Protein AF-A0A9E2EZQ9-F1 (afdb_monomer)

Radius of gyration: 19.73 Å; Cα contacts (8 Å, |Δi|>4): 622; chains: 1; bounding box: 54×41×57 Å

pLDDT: mean 86.85, std 11.31, range [40.81, 98.5]

Solvent-accessible surface area (backbone atoms only — not comparable to full-atom values): 14686 Å² total; per-residue (Å²): 93,92,98,74,44,78,91,80,80,68,54,76,68,51,47,58,49,49,58,58,50,73,74,46,84,79,77,81,75,82,84,78,51,72,73,54,52,60,72,68,64,76,79,92,67,61,86,81,84,39,49,92,45,50,87,72,89,76,63,62,98,44,51,44,80,42,74,40,33,92,79,15,31,34,39,32,28,33,62,87,79,71,38,81,70,47,78,34,81,49,65,59,34,47,28,21,76,93,18,21,42,48,70,38,86,90,54,39,44,28,39,31,33,27,13,34,72,33,30,48,30,40,30,26,16,58,32,31,73,89,31,26,56,28,34,73,32,75,70,47,74,46,72,56,90,46,32,18,18,51,30,27,30,36,31,98,70,45,56,46,46,36,38,29,14,41,66,29,89,48,60,79,53,6,19,16,35,34,35,34,35,54,90,48,53,88,80,42,62,49,79,44,58,56,34,65,73,53,70,61,76,91,72,71,29,21,21,35,46,68,32,48,48,82,83,30,67,35,38,32,34,16,22,26,20,54,81,90,44,74,20,31,36,39,36,30,43,86,95,37,85,75,46,71,49,63,52,98,84,41,59,48,43,53,93,64,78,38,66,63,35,61,78,65,72,59,51

Mean predicted aligned error: 9.1 Å

Sequence (267 aa):
MPNWGSSGELSDSDIDLLERFLQREPPMPPEFGMAEIKKTWEMLFSPEDRPKKQQNDLNLNNVFSVTLRDSGQVALIDSKDRKLAAMVDVEKIPHPGRGANFIHPKYGPVWVTSALGNADIMLIGTDPEKHPKQAWKVVEILRGQCGGSLFVKTHPKSSNPWVDSPLNPEAPISQSVAVFDIDDIDAGHEVLPIAEWADLADGPKRVVHPEYNEAGDKVWFSVWSGKEEESAIVDDKTRKPEKIIKGPKVVTPTGQFNMYNTMNDLY

Foldseek 3Di:
DPPDDPPPDDDPVRVVVVVVVVPDDDDDPDDQDPVNQVVPWDQPDDLVPFDQFQPDDADLVQWAWDDPFQQQWTFTARNVVRDTPDIEHHDHGWAAPRFEWDQAPPQGIWTWTAHQQWQWIFTQRRDRGRRVRRHGYRRGIAGHPIHQWHHWYAFHVDQWIKTFRCGDPDQQRQQWIWIAGSVCNVVHTDIARQQVVLVFDDFSQGWADWDAEPVRQWIKIWRFGAQVGWTWIFIDGPSDTPDIGTDPVSGGDYDDDHPVCVVVVTD

Structure (mmCIF, N/CA/C/O backbone):
data_AF-A0A9E2EZQ9-F1
#
_entry.id   AF-A0A9E2EZQ9-F1
#
loop_
_atom_site.group_PDB
_atom_site.id
_atom_site.type_symbol
_atom_site.label_atom_id
_atom_site.label_alt_id
_atom_site.label_comp_id
_atom_site.label_asym_id
_atom_site.label_entity_id
_atom_site.label_seq_id
_atom_site.pdbx_PDB_ins_code
_atom_site.Cartn_x
_atom_site.Cartn_y
_atom_site.Cartn_z
_atom_site.occupancy
_atom_site.B_iso_or_equiv
_atom_site.auth_seq_id
_atom_site.auth_comp_id
_atom_site.auth_asym_id
_atom_site.auth_atom_id
_atom_site.pdbx_PDB_model_num
ATOM 1 N N . MET A 1 1 ? 14.152 12.887 -4.884 1.00 40.81 1 MET A N 1
ATOM 2 C CA . MET A 1 1 ? 12.885 13.573 -4.542 1.00 40.81 1 MET A CA 1
ATOM 3 C C . MET A 1 1 ? 13.217 14.879 -3.840 1.00 40.81 1 MET A C 1
ATOM 5 O O . MET A 1 1 ? 14.103 14.853 -2.991 1.00 40.81 1 MET A O 1
ATOM 9 N N . PRO A 1 2 ? 12.576 16.005 -4.191 1.00 43.62 2 PRO A N 1
ATOM 10 C CA . PRO A 1 2 ? 12.791 17.259 -3.473 1.00 43.62 2 PRO A CA 1
ATOM 11 C C . PRO A 1 2 ? 12.419 17.097 -1.988 1.00 43.62 2 PRO A C 1
ATOM 13 O O . PRO A 1 2 ? 11.510 16.337 -1.658 1.00 43.62 2 PRO A O 1
ATOM 16 N N . ASN A 1 3 ? 13.148 17.793 -1.112 1.00 45.66 3 ASN A N 1
ATOM 17 C CA . ASN A 1 3 ? 13.050 17.808 0.360 1.00 45.66 3 ASN A CA 1
ATOM 18 C C . ASN A 1 3 ? 13.655 16.626 1.145 1.00 45.66 3 ASN A C 1
ATOM 20 O O . ASN A 1 3 ? 13.897 16.800 2.332 1.00 45.66 3 ASN A O 1
ATOM 24 N N . TRP A 1 4 ? 13.926 15.462 0.542 1.00 56.59 4 TRP A N 1
ATOM 25 C CA . TRP A 1 4 ? 14.461 14.303 1.295 1.00 56.59 4 TRP A CA 1
ATOM 26 C C . TRP A 1 4 ? 15.329 13.325 0.494 1.00 56.59 4 TRP A C 1
ATOM 28 O O . TRP A 1 4 ? 15.972 12.455 1.077 1.00 56.59 4 TRP A O 1
ATOM 38 N N . GLY A 1 5 ? 15.344 13.411 -0.838 1.00 52.38 5 GLY A N 1
ATOM 39 C CA . GLY A 1 5 ? 16.314 12.655 -1.629 1.00 52.38 5 GLY A CA 1
ATOM 40 C C . GLY A 1 5 ? 17.722 13.188 -1.379 1.00 52.38 5 GLY A C 1
ATOM 41 O O . GLY A 1 5 ? 17.881 14.377 -1.104 1.00 52.38 5 GLY A O 1
ATOM 42 N N . SER A 1 6 ? 18.739 12.332 -1.507 1.00 69.38 6 SER A N 1
ATOM 43 C CA . SER A 1 6 ? 20.115 12.831 -1.549 1.00 69.38 6 SER A CA 1
ATOM 44 C C . SER A 1 6 ? 20.268 13.828 -2.705 1.00 69.38 6 SER A C 1
ATOM 46 O O . SER A 1 6 ? 19.529 13.765 -3.695 1.00 69.38 6 SER A O 1
ATOM 48 N N . SER A 1 7 ? 21.231 14.747 -2.593 1.00 74.38 7 SER A N 1
ATOM 49 C CA . SER A 1 7 ? 21.574 15.678 -3.679 1.00 74.38 7 SER A CA 1
ATOM 50 C C . SER A 1 7 ? 22.039 14.954 -4.949 1.00 74.38 7 SER A C 1
ATOM 52 O O . SER A 1 7 ? 22.106 15.565 -6.010 1.00 74.38 7 SER A O 1
ATOM 54 N N . GLY A 1 8 ? 22.348 13.656 -4.848 1.00 73.75 8 GLY A N 1
ATOM 55 C CA . GLY A 1 8 ? 22.992 12.876 -5.900 1.00 73.75 8 GLY A CA 1
ATOM 56 C C . GLY A 1 8 ? 24.484 13.184 -6.035 1.00 73.75 8 GLY A C 1
ATOM 57 O O . GLY A 1 8 ? 25.143 12.588 -6.879 1.00 73.75 8 GLY A O 1
ATOM 58 N N . GLU A 1 9 ? 25.019 14.087 -5.211 1.00 82.56 9 GLU A N 1
ATOM 59 C CA . GLU A 1 9 ? 26.444 14.386 -5.155 1.00 82.56 9 GLU A CA 1
ATOM 60 C C . GLU A 1 9 ? 27.152 13.302 -4.341 1.00 82.56 9 GLU A C 1
ATOM 62 O O . GLU A 1 9 ? 26.750 12.983 -3.221 1.00 82.56 9 GLU A O 1
ATOM 67 N N . LEU A 1 10 ? 28.202 12.732 -4.924 1.00 84.56 10 LEU A N 1
ATOM 68 C CA . LEU A 1 10 ? 29.065 11.740 -4.295 1.00 84.56 10 LEU A CA 1
ATOM 69 C C . LEU A 1 10 ? 30.458 12.348 -4.148 1.00 84.56 10 LEU A C 1
ATOM 71 O O . LEU A 1 10 ? 30.951 12.993 -5.076 1.00 84.56 10 LEU A O 1
ATOM 75 N N . SER A 1 11 ? 31.093 12.151 -2.994 1.00 89.69 11 SER A N 1
ATOM 76 C CA . SER A 1 11 ? 32.516 12.468 -2.842 1.00 89.69 11 SER A CA 1
ATOM 77 C C . SER A 1 11 ? 33.383 11.444 -3.581 1.00 89.69 11 SER A C 1
ATOM 79 O O . SER A 1 11 ? 32.937 10.327 -3.840 1.00 89.69 11 SER A O 1
ATOM 81 N N . ASP A 1 12 ? 34.651 11.770 -3.849 1.00 88.81 12 ASP A N 1
ATOM 82 C CA . ASP A 1 12 ? 35.599 10.820 -4.458 1.00 88.81 12 ASP A CA 1
ATOM 83 C C . ASP A 1 12 ? 35.695 9.503 -3.665 1.00 88.81 12 ASP A C 1
ATOM 85 O O . ASP A 1 12 ? 35.813 8.423 -4.244 1.00 88.81 12 ASP A O 1
ATOM 89 N N . SER A 1 13 ? 35.583 9.568 -2.332 1.00 91.94 13 SER A N 1
ATOM 90 C CA . SER A 1 13 ? 35.548 8.372 -1.485 1.00 91.94 13 SER A CA 1
ATOM 91 C C . SER A 1 13 ? 34.252 7.574 -1.609 1.00 91.94 13 SER A C 1
ATOM 93 O O . SER A 1 13 ? 34.301 6.347 -1.547 1.00 91.94 13 SER A O 1
ATOM 95 N N . ASP A 1 14 ? 33.107 8.236 -1.794 1.00 87.75 14 ASP A N 1
ATOM 96 C CA . ASP A 1 14 ? 31.834 7.541 -2.022 1.00 87.75 14 ASP A CA 1
ATOM 97 C C . ASP A 1 14 ? 31.836 6.846 -3.386 1.00 87.75 14 ASP A C 1
ATOM 99 O O . ASP A 1 14 ? 31.305 5.745 -3.510 1.00 87.75 14 ASP A O 1
ATOM 103 N N . ILE A 1 15 ? 32.477 7.457 -4.390 1.00 86.38 15 ILE A N 1
ATOM 104 C CA . ILE A 1 15 ? 32.660 6.876 -5.724 1.00 86.38 15 ILE A CA 1
ATOM 105 C C . ILE A 1 15 ? 33.536 5.617 -5.643 1.00 86.38 15 ILE A C 1
ATOM 107 O O . ILE A 1 15 ? 33.090 4.559 -6.080 1.00 86.38 15 ILE A O 1
ATOM 111 N N . ASP A 1 16 ? 34.719 5.679 -5.016 1.00 90.69 16 ASP A N 1
ATOM 112 C CA . ASP A 1 16 ? 35.591 4.499 -4.827 1.00 90.69 16 ASP A CA 1
ATOM 113 C C . ASP A 1 16 ? 34.884 3.384 -4.032 1.00 90.69 16 ASP A C 1
ATOM 115 O O . ASP A 1 16 ? 35.005 2.197 -4.350 1.00 90.69 16 ASP A O 1
ATOM 119 N N . LEU A 1 17 ? 34.093 3.743 -3.016 1.00 90.88 17 LEU A N 1
ATOM 120 C CA . LEU A 1 17 ? 33.307 2.777 -2.250 1.00 90.88 17 LEU A CA 1
ATOM 121 C C . LEU A 1 17 ? 32.216 2.123 -3.110 1.00 90.88 17 LEU A C 1
ATOM 123 O O . LEU A 1 17 ? 32.060 0.900 -3.065 1.00 90.88 17 LEU A O 1
ATOM 127 N N . LEU A 1 18 ? 31.475 2.915 -3.889 1.00 87.50 18 LEU A N 1
ATOM 128 C CA . LEU A 1 18 ? 30.409 2.436 -4.766 1.00 87.50 18 LEU A CA 1
ATOM 129 C C . LEU A 1 18 ? 30.970 1.526 -5.863 1.00 87.50 18 LEU A C 1
ATOM 131 O O . LEU A 1 18 ? 30.417 0.454 -6.100 1.00 87.50 18 LEU A O 1
ATOM 135 N N . GLU A 1 19 ? 32.095 1.896 -6.477 1.00 87.88 19 GLU A N 1
ATOM 136 C CA . GLU A 1 19 ? 32.785 1.076 -7.479 1.00 87.88 19 GLU A CA 1
ATOM 137 C C . GLU A 1 19 ? 33.157 -0.301 -6.923 1.00 87.88 19 GLU A C 1
ATOM 139 O O . GLU A 1 19 ? 32.898 -1.324 -7.560 1.00 87.88 19 GLU A O 1
ATOM 144 N N . ARG A 1 20 ? 33.708 -0.354 -5.706 1.00 89.19 20 ARG A N 1
ATOM 145 C CA . ARG A 1 20 ? 34.044 -1.624 -5.042 1.00 89.19 20 ARG A CA 1
ATOM 146 C C . ARG A 1 20 ? 32.813 -2.409 -4.616 1.00 89.19 20 ARG A C 1
ATOM 148 O O . ARG A 1 20 ? 32.861 -3.637 -4.590 1.00 89.19 20 ARG A O 1
ATOM 155 N N . PHE A 1 21 ? 31.744 -1.720 -4.232 1.00 85.19 21 PHE A N 1
ATOM 156 C CA . PHE A 1 21 ? 30.489 -2.343 -3.833 1.00 85.19 21 PHE A CA 1
ATOM 157 C C . PHE A 1 21 ? 29.805 -3.023 -5.024 1.00 85.19 21 PHE A C 1
ATOM 159 O O . PHE A 1 21 ? 29.434 -4.186 -4.911 1.00 85.19 21 PHE A O 1
ATOM 166 N N . LEU A 1 22 ? 29.719 -2.346 -6.174 1.00 86.62 22 LEU A N 1
ATOM 167 C CA . LEU A 1 22 ? 29.096 -2.867 -7.400 1.00 86.62 22 LEU A CA 1
ATOM 168 C C . LEU A 1 22 ? 29.811 -4.097 -7.980 1.00 86.62 22 LEU A C 1
ATOM 170 O O . LEU A 1 22 ? 29.217 -4.851 -8.742 1.00 86.62 22 LEU A O 1
ATOM 174 N N . GLN A 1 23 ? 31.077 -4.310 -7.617 1.00 87.69 23 GLN A N 1
ATOM 175 C CA . GLN A 1 23 ? 31.849 -5.494 -8.006 1.00 87.69 23 GLN A CA 1
ATOM 176 C C . GLN A 1 23 ? 31.584 -6.722 -7.119 1.00 87.69 23 GLN A C 1
ATOM 178 O O . GLN A 1 23 ? 32.147 -7.787 -7.373 1.00 87.69 23 GLN A O 1
ATOM 183 N N . ARG A 1 24 ? 30.775 -6.594 -6.061 1.00 84.81 24 ARG A N 1
ATOM 184 C CA . ARG A 1 24 ? 30.408 -7.704 -5.173 1.00 84.81 24 ARG A CA 1
ATOM 185 C C . ARG A 1 24 ? 29.013 -8.200 -5.514 1.00 84.81 24 ARG A C 1
ATOM 187 O O . ARG A 1 24 ? 28.124 -7.405 -5.800 1.00 84.81 24 ARG A O 1
ATOM 194 N N . GLU A 1 25 ? 28.806 -9.509 -5.410 1.00 80.00 25 GLU A N 1
ATOM 195 C CA . GLU A 1 25 ? 27.447 -10.043 -5.403 1.00 80.00 25 GLU A CA 1
ATOM 196 C C . GLU A 1 25 ? 26.711 -9.515 -4.159 1.00 80.00 25 GLU A C 1
ATOM 198 O O . GLU A 1 25 ? 27.250 -9.607 -3.046 1.00 80.00 25 GLU A O 1
ATOM 203 N N . PRO A 1 26 ? 25.515 -8.921 -4.321 1.00 76.38 26 PRO A N 1
ATOM 204 C CA . PRO A 1 26 ? 24.751 -8.428 -3.189 1.00 76.38 26 PRO A CA 1
ATOM 205 C C . PRO A 1 26 ? 24.351 -9.615 -2.302 1.00 76.38 26 PRO A C 1
ATOM 207 O O . PRO A 1 26 ? 23.902 -10.642 -2.818 1.00 76.38 26 PRO A O 1
ATOM 210 N N . PRO A 1 27 ? 24.508 -9.514 -0.971 1.00 77.81 27 PRO A N 1
ATOM 211 C CA . PRO A 1 27 ? 24.021 -10.555 -0.085 1.00 77.81 27 PRO A CA 1
ATOM 212 C C . PRO A 1 27 ? 22.500 -10.629 -0.199 1.00 77.81 27 PRO A C 1
ATOM 214 O O . PRO A 1 27 ? 21.832 -9.596 -0.216 1.00 77.81 27 PRO A O 1
ATOM 217 N N . MET A 1 28 ? 21.961 -11.846 -0.228 1.00 67.25 28 MET A N 1
ATOM 218 C CA . MET A 1 28 ? 20.521 -12.048 -0.120 1.00 67.25 28 MET A CA 1
ATOM 219 C C . MET A 1 28 ? 20.060 -11.525 1.253 1.00 67.25 28 MET A C 1
ATOM 221 O O . MET A 1 28 ? 20.618 -11.950 2.275 1.00 67.25 28 MET A O 1
ATOM 225 N N . PRO A 1 29 ? 19.102 -10.585 1.315 1.00 69.69 29 PRO A N 1
ATOM 226 C CA . PRO A 1 29 ? 18.510 -10.153 2.564 1.00 69.69 29 PRO A CA 1
ATOM 227 C C . PRO A 1 29 ? 17.907 -11.352 3.296 1.00 69.69 29 PRO A C 1
ATOM 229 O O . PRO A 1 29 ? 17.453 -12.302 2.656 1.00 69.69 29 PRO A O 1
ATOM 232 N N . PRO A 1 30 ? 17.894 -11.335 4.635 1.00 71.12 30 PRO A N 1
ATOM 233 C CA . PRO A 1 30 ? 17.295 -12.417 5.395 1.00 71.12 30 PRO A CA 1
ATOM 234 C C . PRO A 1 30 ? 15.834 -12.621 4.993 1.00 71.12 30 PRO A C 1
ATOM 236 O O . PRO A 1 30 ? 15.049 -11.670 5.009 1.00 71.12 30 PRO A O 1
ATOM 239 N N . GLU A 1 31 ? 15.460 -13.865 4.695 1.00 64.00 31 GLU A N 1
ATOM 240 C CA . GLU A 1 31 ? 14.050 -14.233 4.614 1.00 64.00 31 GLU A CA 1
ATOM 241 C C . GLU A 1 31 ? 13.391 -14.029 5.983 1.00 64.00 31 GLU A C 1
ATOM 243 O O . GLU A 1 31 ? 13.971 -14.336 7.030 1.00 64.00 31 GLU A O 1
ATOM 248 N N . PHE A 1 32 ? 12.165 -13.510 5.982 1.00 59.31 32 PHE A N 1
ATOM 249 C CA . PHE A 1 32 ? 11.416 -13.224 7.201 1.00 59.31 32 PHE A CA 1
ATOM 250 C C . PHE A 1 32 ? 10.119 -14.031 7.213 1.00 59.31 32 PHE A C 1
ATOM 252 O O . PHE A 1 32 ? 9.043 -13.544 6.870 1.00 59.31 32 PHE A O 1
ATOM 259 N N . GLY A 1 33 ? 10.248 -15.312 7.559 1.00 64.19 33 GLY A N 1
ATOM 260 C CA . GLY A 1 33 ? 9.135 -16.255 7.575 1.00 64.19 33 GLY A CA 1
ATOM 261 C C . GLY A 1 33 ? 8.120 -15.976 8.688 1.00 64.19 33 GLY A C 1
ATOM 262 O O . GLY A 1 33 ? 8.299 -15.116 9.552 1.00 64.19 33 GLY A O 1
ATOM 263 N N . MET A 1 34 ? 7.035 -16.758 8.725 1.00 57.75 34 MET A N 1
ATOM 264 C CA . MET A 1 34 ? 5.983 -16.554 9.731 1.00 57.75 34 MET A CA 1
ATOM 265 C C . MET A 1 34 ? 6.460 -16.693 11.182 1.00 57.75 34 MET A C 1
ATOM 267 O O . MET A 1 34 ? 5.878 -16.093 12.088 1.00 57.75 34 MET A O 1
ATOM 271 N N . ALA A 1 35 ? 7.500 -17.486 11.440 1.00 70.19 35 ALA A N 1
ATOM 272 C CA . ALA A 1 35 ? 8.050 -17.597 12.786 1.00 70.19 35 ALA A CA 1
ATOM 273 C C . ALA A 1 35 ? 8.662 -16.263 13.244 1.00 70.19 35 ALA A C 1
ATOM 275 O O . ALA A 1 35 ? 8.498 -15.870 14.398 1.00 70.19 35 ALA A O 1
ATOM 276 N N . GLU A 1 36 ? 9.321 -15.548 12.338 1.00 68.88 36 GLU A N 1
ATOM 277 C CA . GLU A 1 36 ? 9.937 -14.246 12.565 1.00 68.88 36 GLU A CA 1
ATOM 278 C C . GLU A 1 36 ? 8.871 -13.148 12.670 1.00 68.88 36 GLU A C 1
ATOM 280 O O . GLU A 1 36 ? 8.909 -12.354 13.610 1.00 68.88 36 GLU A O 1
ATOM 285 N N . ILE A 1 37 ? 7.851 -13.174 11.805 1.00 59.47 37 ILE A N 1
ATOM 286 C CA . ILE A 1 37 ? 6.704 -12.249 11.863 1.00 59.47 37 ILE A CA 1
ATOM 287 C C . ILE A 1 37 ? 6.008 -12.332 13.226 1.00 59.47 37 ILE A C 1
ATOM 289 O O . ILE A 1 37 ? 5.834 -11.307 13.888 1.00 59.47 37 ILE A O 1
ATOM 293 N N . LYS A 1 38 ? 5.699 -13.545 13.708 1.00 68.19 38 LYS A N 1
ATOM 294 C CA . LYS A 1 38 ? 5.062 -13.744 15.023 1.00 68.19 38 LYS A CA 1
ATOM 295 C C . LYS A 1 38 ? 5.919 -13.254 16.190 1.00 68.19 38 LYS A C 1
ATOM 297 O O . LYS A 1 38 ? 5.360 -12.814 17.188 1.00 68.19 38 LYS A O 1
ATOM 302 N N . LYS A 1 39 ? 7.253 -13.300 16.081 1.00 74.06 39 LYS A N 1
ATOM 303 C CA . LYS A 1 39 ? 8.160 -12.748 17.108 1.00 74.06 39 LYS A CA 1
ATOM 304 C C . LYS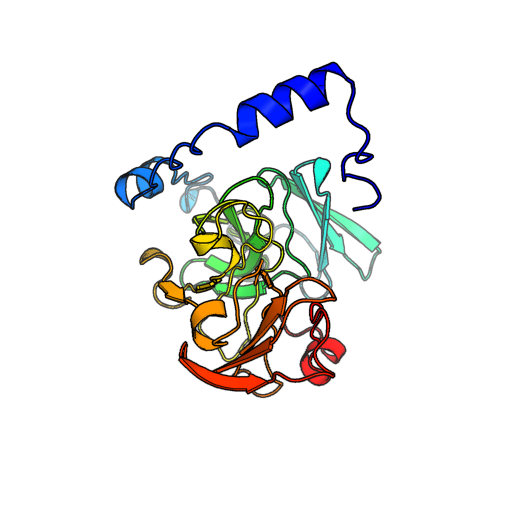 A 1 39 ? 8.116 -11.221 17.170 1.00 74.06 39 LYS A C 1
ATOM 306 O O . LYS A 1 39 ? 8.437 -10.665 18.212 1.00 74.06 39 LYS A O 1
ATOM 311 N N . THR A 1 40 ? 7.743 -10.557 16.076 1.00 66.06 40 THR A N 1
ATOM 312 C CA . THR A 1 40 ? 7.614 -9.090 16.017 1.00 66.06 40 THR A CA 1
ATOM 313 C C . THR A 1 40 ? 6.208 -8.583 16.310 1.00 66.06 40 THR 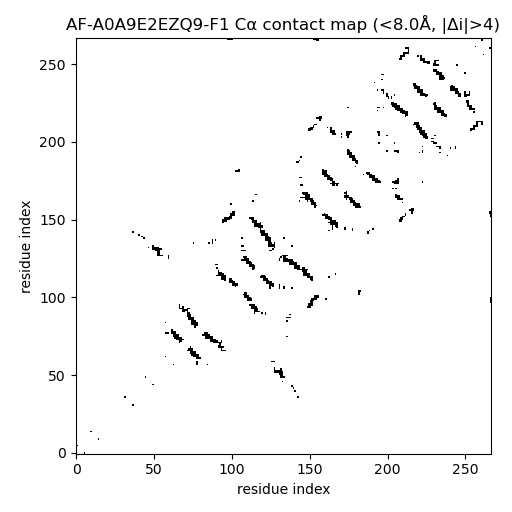A C 1
ATOM 315 O O . THR A 1 40 ? 6.004 -7.374 16.352 1.00 66.06 40 THR A O 1
ATOM 318 N N . TRP A 1 41 ? 5.234 -9.478 16.495 1.00 57.94 41 TRP A N 1
ATOM 319 C CA . TRP A 1 41 ? 3.868 -9.082 16.805 1.00 57.94 41 TRP A CA 1
ATOM 320 C C . TRP A 1 41 ? 3.787 -8.534 18.230 1.00 57.94 41 TRP A C 1
ATOM 322 O O . TRP A 1 41 ? 3.941 -9.272 19.205 1.00 57.94 41 TRP A O 1
ATOM 332 N N . GLU A 1 42 ? 3.529 -7.234 18.344 1.00 65.62 42 GLU A N 1
ATOM 333 C CA . GLU A 1 42 ? 3.381 -6.547 19.621 1.00 65.62 42 GLU A CA 1
ATOM 334 C C . GLU A 1 42 ? 1.940 -6.065 19.812 1.00 65.62 42 GLU A C 1
ATOM 336 O O . GLU A 1 42 ? 1.408 -5.260 19.045 1.00 65.62 42 GLU A O 1
ATOM 341 N N . MET A 1 43 ? 1.292 -6.545 20.874 1.00 59.31 43 MET A N 1
ATOM 342 C CA . MET A 1 43 ? -0.009 -6.037 21.295 1.00 59.31 43 MET A CA 1
ATOM 343 C C . MET A 1 43 ? 0.190 -4.834 22.221 1.00 59.31 43 MET A C 1
ATOM 345 O O . MET A 1 43 ? 0.314 -4.996 23.431 1.00 59.31 43 MET A O 1
ATOM 349 N N . LEU A 1 44 ? 0.170 -3.626 21.654 1.00 62.97 44 LEU A N 1
ATOM 350 C CA . LEU A 1 44 ? 0.443 -2.378 22.386 1.00 62.97 44 LEU A CA 1
ATOM 351 C C . LEU A 1 44 ? -0.544 -2.087 23.535 1.00 62.97 44 LEU A C 1
ATOM 353 O O . LEU A 1 44 ? -0.186 -1.458 24.525 1.00 62.97 44 LEU A O 1
ATOM 357 N N . PHE A 1 45 ? -1.794 -2.547 23.424 1.00 58.22 45 PHE A N 1
ATOM 358 C CA . PHE A 1 45 ? -2.809 -2.410 24.473 1.00 58.22 45 PHE A CA 1
ATOM 359 C C . PHE A 1 45 ? -3.688 -3.652 24.510 1.00 58.22 45 PHE A C 1
ATOM 361 O O . PHE A 1 45 ? -4.224 -4.049 23.471 1.00 58.22 45 PHE A O 1
ATOM 368 N N . SER A 1 46 ? -3.931 -4.229 25.686 1.00 68.38 46 SER A N 1
ATOM 369 C CA . SER A 1 46 ? -4.892 -5.329 25.810 1.00 68.38 46 SER A CA 1
ATOM 370 C C . SER A 1 46 ? -6.307 -4.845 25.441 1.00 68.38 46 SER A C 1
ATOM 372 O O . SER A 1 46 ? -6.606 -3.660 25.593 1.00 68.38 46 SER A O 1
ATOM 374 N N . PRO A 1 47 ? -7.219 -5.698 24.940 1.00 63.03 47 PRO A N 1
ATOM 375 C CA . PRO A 1 47 ? -8.615 -5.312 24.691 1.00 63.03 47 PRO A CA 1
ATOM 376 C C . PRO A 1 47 ? -9.351 -4.743 25.917 1.00 63.03 47 PRO A C 1
ATOM 378 O O . PRO A 1 47 ? -10.341 -4.014 25.765 1.00 63.03 47 PRO A O 1
ATOM 381 N N . GLU A 1 48 ? -8.888 -5.083 27.118 1.00 75.31 48 GLU A N 1
ATOM 382 C CA . GLU A 1 48 ? -9.505 -4.757 28.403 1.00 75.31 48 GLU A CA 1
ATOM 383 C C . GLU A 1 48 ? -9.255 -3.298 28.799 1.00 75.31 48 GLU A C 1
ATOM 385 O O . GLU A 1 48 ? -10.192 -2.610 29.210 1.00 75.31 48 GLU A O 1
ATOM 390 N N . ASP A 1 49 ? -8.043 -2.798 28.539 1.00 73.62 49 ASP A N 1
ATOM 391 C CA . ASP A 1 49 ? -7.567 -1.462 28.935 1.00 73.62 49 ASP A CA 1
ATOM 392 C C . ASP A 1 49 ? -8.106 -0.317 28.058 1.00 73.62 49 ASP A C 1
ATOM 394 O O . ASP A 1 49 ? -7.781 0.857 28.249 1.00 73.62 49 ASP A O 1
ATOM 398 N N . ARG A 1 50 ? -8.924 -0.633 27.050 1.00 64.00 50 ARG A N 1
ATOM 399 C CA . ARG A 1 50 ? -9.313 0.323 26.005 1.00 64.00 50 ARG A CA 1
ATOM 400 C C . ARG A 1 50 ? -10.650 1.043 26.317 1.00 64.00 50 ARG A C 1
ATOM 402 O O . ARG A 1 50 ? -11.574 0.414 26.846 1.00 64.00 50 ARG A O 1
ATOM 409 N N . PRO A 1 51 ? -10.827 2.323 25.918 1.00 64.62 51 PRO A N 1
ATOM 410 C CA . PRO A 1 51 ? -12.050 3.111 26.149 1.00 64.62 51 PRO A CA 1
ATOM 411 C C . PRO A 1 51 ? -13.327 2.537 25.523 1.00 64.62 51 PRO A C 1
ATOM 413 O O . PRO A 1 51 ? -13.351 2.220 24.346 1.00 64.62 51 PRO A O 1
ATOM 416 N N . LYS A 1 52 ? -14.435 2.447 26.268 1.00 60.59 52 LYS A N 1
ATOM 417 C CA . LYS A 1 52 ? -15.663 1.743 25.822 1.00 60.59 52 LYS A CA 1
ATOM 418 C C . LYS A 1 52 ? -16.675 2.580 25.017 1.00 60.59 52 LYS A C 1
ATOM 420 O O . LYS A 1 52 ? -17.678 2.030 24.581 1.00 60.59 52 LYS A O 1
ATOM 425 N N . LYS A 1 53 ? -16.456 3.886 24.856 1.00 67.88 53 LYS A N 1
ATOM 426 C CA . LYS A 1 53 ? -17.287 4.824 24.067 1.00 67.88 53 LYS A CA 1
ATOM 427 C C . LYS A 1 53 ? -16.421 5.982 23.584 1.00 67.88 53 LYS A C 1
ATOM 429 O O . LYS A 1 53 ? -15.376 6.201 24.204 1.00 67.88 53 LYS A O 1
ATOM 434 N N . GLN A 1 54 ? -16.836 6.698 22.534 1.00 66.31 54 GLN A N 1
ATOM 435 C CA . GLN A 1 54 ? -16.121 7.890 22.078 1.00 66.31 54 GLN A CA 1
ATOM 436 C C . GLN A 1 54 ? -15.892 8.805 23.277 1.00 66.31 54 GLN A C 1
ATOM 438 O O . GLN A 1 54 ? -16.834 9.161 23.989 1.00 66.31 54 GLN A O 1
ATOM 443 N N . GLN A 1 55 ? -14.628 9.116 23.550 1.00 71.62 55 GLN A N 1
ATOM 444 C CA . GLN A 1 55 ? -14.261 9.993 24.663 1.00 71.62 55 GLN A CA 1
ATOM 445 C C . GLN A 1 55 ? -13.983 11.430 24.207 1.00 71.62 55 GLN A C 1
ATOM 447 O O . GLN A 1 55 ? -13.715 12.278 25.051 1.00 71.62 55 GLN A O 1
ATOM 452 N N . ASN A 1 56 ? -14.047 11.695 22.898 1.00 71.88 56 ASN A N 1
ATOM 453 C CA . ASN A 1 56 ? -13.856 13.012 22.288 1.00 71.88 56 ASN A CA 1
ATOM 454 C C . ASN A 1 56 ? -15.142 13.489 21.582 1.00 71.88 56 ASN A C 1
ATOM 456 O O . ASN A 1 56 ? -16.150 12.797 21.568 1.00 71.88 56 ASN A O 1
ATOM 460 N N . ASP A 1 57 ? -15.134 14.689 21.031 1.00 75.50 57 ASP A N 1
ATOM 461 C CA . ASP A 1 57 ? -16.275 15.355 20.393 1.00 75.50 57 ASP A CA 1
ATOM 462 C C . ASP A 1 57 ? -16.078 15.555 18.878 1.00 75.50 57 ASP A C 1
ATOM 464 O O . ASP A 1 57 ? -16.800 16.317 18.238 1.00 75.50 57 ASP A O 1
ATOM 468 N N . LEU A 1 58 ? -15.099 14.854 18.297 1.00 75.88 58 LEU A N 1
ATOM 469 C CA . LEU A 1 58 ? -14.686 15.006 16.904 1.00 75.88 58 LEU A CA 1
ATOM 470 C C . LEU A 1 58 ? -15.713 14.435 15.920 1.00 75.88 58 LEU A C 1
ATOM 472 O O . LEU A 1 58 ? -16.228 13.331 16.116 1.00 75.88 58 LEU A O 1
ATOM 476 N N . ASN A 1 59 ? -15.925 15.144 14.806 1.00 77.81 59 ASN A N 1
ATOM 477 C CA . ASN A 1 59 ? -16.685 14.634 13.664 1.00 77.81 59 ASN A CA 1
ATOM 478 C C . ASN A 1 59 ? -15.787 13.805 12.736 1.00 77.81 59 ASN A C 1
ATOM 480 O O . ASN A 1 59 ? -15.036 14.335 11.919 1.00 77.81 59 ASN A O 1
ATOM 484 N N . LEU A 1 60 ? -15.923 12.491 12.833 1.00 72.44 60 LEU A N 1
ATOM 485 C CA . LEU A 1 60 ? -15.024 11.496 12.239 1.00 72.44 60 LEU A CA 1
ATOM 486 C C . LEU A 1 60 ? -15.053 11.472 10.722 1.00 72.44 60 LEU A C 1
ATOM 488 O O . LEU A 1 60 ? -14.016 11.299 10.092 1.00 72.44 60 LEU A O 1
ATOM 492 N N . ASN A 1 61 ? -16.222 11.744 10.144 1.00 75.81 61 ASN A N 1
ATOM 493 C CA . ASN A 1 61 ? -16.403 11.826 8.697 1.00 75.81 61 ASN A CA 1
ATOM 494 C C . ASN A 1 61 ? -15.650 13.010 8.073 1.00 75.81 61 ASN A C 1
ATOM 496 O O . ASN A 1 61 ? -15.653 13.160 6.857 1.00 75.81 61 ASN A O 1
ATOM 500 N N . ASN A 1 62 ? -15.064 13.882 8.896 1.00 82.38 62 ASN A N 1
ATOM 501 C CA . ASN A 1 62 ? -14.417 15.109 8.462 1.00 82.38 62 ASN A CA 1
ATOM 502 C C . ASN A 1 62 ? -12.992 15.260 9.024 1.00 82.38 62 ASN A C 1
ATOM 504 O O . ASN A 1 62 ? -12.452 16.371 9.061 1.00 82.38 62 ASN A O 1
ATOM 508 N N . VAL A 1 63 ? -12.388 14.157 9.477 1.00 83.31 63 VAL A N 1
ATOM 509 C CA . VAL A 1 63 ? -10.995 14.121 9.931 1.00 83.31 63 VAL A CA 1
ATOM 510 C C . VAL A 1 63 ? -10.073 13.800 8.757 1.00 83.31 63 VAL A C 1
ATOM 512 O O . VAL A 1 63 ? -10.281 12.831 8.036 1.00 83.31 63 VAL A O 1
ATOM 515 N N . PHE A 1 64 ? -9.022 14.599 8.592 1.00 86.06 64 PHE A N 1
ATOM 516 C CA . PHE A 1 64 ? -7.945 14.359 7.636 1.00 86.06 64 PHE A CA 1
ATOM 517 C C . PHE A 1 64 ? -6.762 13.707 8.344 1.00 86.06 64 PHE A C 1
ATOM 519 O O . PHE A 1 64 ? -6.280 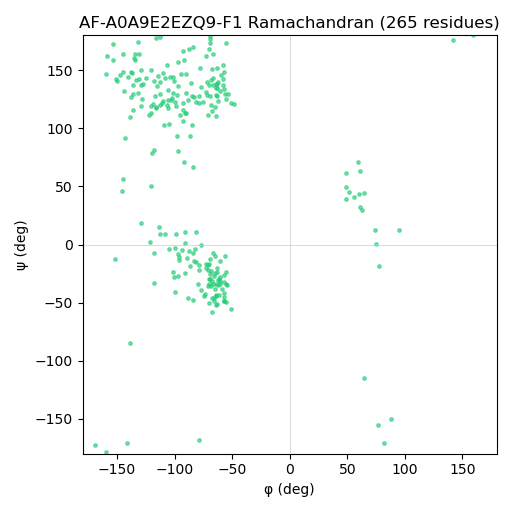14.225 9.351 1.00 86.06 64 PHE A O 1
ATOM 526 N N . SER A 1 65 ? -6.279 12.600 7.788 1.00 84.75 65 SER A N 1
ATOM 527 C CA . SER A 1 65 ? -5.035 11.950 8.198 1.00 84.75 65 SER A CA 1
ATOM 528 C C . SER A 1 65 ? -3.879 12.516 7.376 1.00 84.75 65 SER A C 1
ATOM 530 O O . SER A 1 65 ? -3.837 12.346 6.158 1.00 84.75 65 SER A O 1
ATOM 532 N N . VAL A 1 66 ? -2.963 13.236 8.023 1.00 85.00 66 VAL A N 1
ATOM 533 C CA . VAL A 1 66 ? -1.817 13.883 7.374 1.00 85.00 66 VAL A CA 1
ATOM 534 C C . VAL A 1 66 ? -0.525 13.278 7.894 1.00 85.00 66 VAL A C 1
ATOM 536 O O . VAL A 1 66 ? -0.195 13.377 9.074 1.00 85.00 66 VAL A O 1
ATOM 539 N N . THR A 1 67 ? 0.240 12.676 6.995 1.00 85.00 67 THR A N 1
ATOM 540 C CA . THR A 1 67 ? 1.522 12.068 7.330 1.00 85.00 67 THR A CA 1
ATOM 541 C C . THR A 1 67 ? 2.612 13.117 7.555 1.00 85.00 67 THR A C 1
ATOM 543 O O . THR A 1 67 ? 2.957 13.884 6.657 1.00 85.00 67 THR A O 1
ATOM 546 N N . LEU A 1 68 ? 3.218 13.092 8.739 1.00 82.75 68 LEU A N 1
ATOM 547 C CA . LEU A 1 68 ? 4.453 13.794 9.077 1.00 82.75 68 LEU A CA 1
ATOM 548 C C . LEU A 1 68 ? 5.614 12.805 8.935 1.00 82.75 68 LEU A C 1
ATOM 550 O O . LEU A 1 68 ? 6.065 12.171 9.888 1.00 82.75 68 LEU A O 1
ATOM 554 N N . ARG A 1 69 ? 6.037 12.623 7.683 1.00 78.81 69 ARG A N 1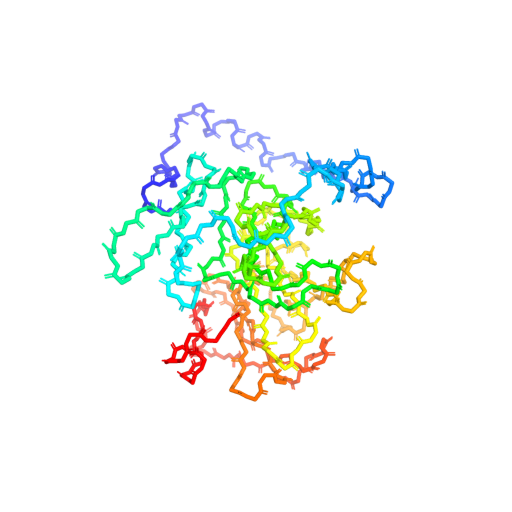
ATOM 555 C CA . ARG A 1 69 ? 6.898 11.520 7.236 1.00 78.81 69 ARG A CA 1
ATOM 556 C C . ARG A 1 69 ? 8.166 11.346 8.076 1.00 78.81 69 ARG A C 1
ATOM 558 O O . ARG A 1 69 ? 8.418 10.258 8.581 1.00 78.81 69 ARG A O 1
ATOM 565 N N . ASP A 1 70 ? 8.958 12.405 8.210 1.00 78.44 70 ASP A N 1
ATOM 566 C CA . ASP A 1 70 ? 10.298 12.310 8.801 1.00 78.44 70 ASP A CA 1
ATOM 567 C C . ASP A 1 70 ? 10.262 12.235 10.332 1.00 78.44 70 ASP A C 1
ATOM 569 O O . ASP A 1 70 ? 11.194 11.712 10.938 1.00 78.44 70 ASP A O 1
ATOM 573 N N . SER A 1 71 ? 9.175 12.702 10.957 1.00 77.81 71 SER A N 1
ATOM 574 C CA . SER A 1 71 ? 8.953 12.514 12.392 1.00 77.81 71 SER A CA 1
ATOM 575 C C . SER A 1 71 ? 8.324 11.160 12.726 1.00 77.81 71 SER A C 1
ATOM 577 O O . SER A 1 71 ? 8.246 10.830 13.904 1.00 77.81 71 SER A O 1
ATOM 579 N N . GLY A 1 72 ? 7.904 10.372 11.725 1.00 81.19 72 GLY A N 1
ATOM 580 C CA . GLY A 1 72 ? 7.226 9.095 11.951 1.00 81.19 72 GLY A CA 1
ATOM 581 C C . GLY A 1 72 ? 5.876 9.289 12.634 1.00 81.19 72 GLY A C 1
ATOM 582 O O . GLY A 1 72 ? 5.570 8.612 13.606 1.00 81.19 72 GLY A O 1
ATOM 583 N N . GLN A 1 73 ? 5.081 10.262 12.184 1.00 85.69 73 GLN A N 1
ATOM 584 C CA . GLN A 1 73 ? 3.792 10.559 12.810 1.00 85.69 73 GLN A CA 1
ATOM 585 C C . GLN A 1 73 ? 2.680 10.742 11.781 1.00 85.69 73 GLN A C 1
ATOM 587 O O . GLN A 1 73 ? 2.909 11.065 10.615 1.00 85.69 73 GLN A O 1
ATOM 592 N N . VAL A 1 74 ? 1.448 10.583 12.244 1.00 86.81 74 VAL A N 1
ATOM 593 C CA . VAL A 1 74 ? 0.222 10.928 11.534 1.00 86.81 74 VAL A CA 1
ATOM 594 C C . VAL A 1 74 ? -0.541 11.945 12.376 1.00 86.81 74 VAL A C 1
ATOM 596 O O . VAL A 1 74 ? -0.919 11.678 13.516 1.00 86.81 74 VAL A O 1
ATOM 599 N N . ALA A 1 75 ? -0.764 13.127 11.812 1.00 89.06 75 ALA A N 1
ATOM 600 C CA . ALA A 1 75 ? -1.609 14.154 12.392 1.00 89.06 75 ALA A CA 1
ATOM 601 C C . ALA A 1 75 ? -3.051 13.943 11.930 1.00 89.06 75 ALA A C 1
ATOM 603 O O . ALA A 1 75 ? -3.335 13.930 10.734 1.00 89.06 75 ALA A O 1
ATOM 604 N N . LEU A 1 76 ? -3.969 13.817 12.879 1.00 86.44 76 LEU A N 1
ATOM 605 C CA . LEU A 1 76 ? -5.400 13.817 12.613 1.00 86.44 76 LEU A CA 1
ATOM 606 C C . LEU A 1 76 ? -5.913 15.244 12.761 1.00 86.44 76 LEU A C 1
ATOM 608 O O . LEU A 1 76 ? -5.746 15.849 13.819 1.00 86.44 76 LEU A O 1
ATOM 612 N N . ILE A 1 77 ? -6.514 15.798 11.713 1.00 86.62 77 ILE A N 1
ATOM 613 C CA . ILE A 1 77 ? -6.974 17.190 11.667 1.00 86.62 77 ILE A CA 1
ATOM 614 C C . ILE A 1 77 ? -8.485 17.204 11.455 1.00 86.62 77 ILE A C 1
ATOM 616 O O . ILE A 1 77 ? -8.965 16.717 10.435 1.00 86.62 77 ILE A O 1
ATOM 620 N N . ASP A 1 78 ? -9.241 17.802 12.375 1.00 84.88 78 ASP A N 1
ATOM 621 C CA . ASP A 1 78 ? -10.646 18.128 12.121 1.00 84.88 78 ASP A CA 1
ATOM 622 C C . ASP A 1 78 ? -10.690 19.223 11.052 1.00 84.88 78 ASP A C 1
ATOM 624 O O . ASP A 1 78 ? -10.219 20.339 11.282 1.00 84.88 78 ASP A O 1
ATOM 628 N N . SER A 1 79 ? -11.230 18.926 9.873 1.00 84.44 79 SER A N 1
ATOM 629 C CA . SER A 1 79 ? -11.250 19.890 8.768 1.00 84.44 79 SER A CA 1
ATOM 630 C C . SER A 1 79 ? -12.374 20.919 8.842 1.00 84.44 79 SER A C 1
ATOM 632 O O . SER A 1 79 ? -12.290 21.944 8.159 1.00 84.44 79 SER A O 1
ATOM 634 N N . LYS A 1 80 ? -13.396 20.702 9.681 1.00 81.50 80 LYS A N 1
ATOM 635 C CA . LYS A 1 80 ? -14.456 21.692 9.912 1.00 81.50 80 LYS A CA 1
ATOM 636 C C . LYS A 1 80 ? -13.876 22.867 10.684 1.00 81.50 80 LYS A C 1
ATOM 638 O O . LYS A 1 80 ? -13.998 24.012 10.253 1.00 81.50 80 LYS A O 1
ATOM 643 N N . ASP A 1 81 ? -13.191 22.552 11.777 1.00 80.69 81 ASP A N 1
ATOM 644 C CA . ASP A 1 81 ? -12.637 23.551 12.690 1.00 80.69 81 ASP A CA 1
ATOM 645 C C . ASP A 1 81 ? -11.157 23.855 12.415 1.00 80.69 81 ASP A C 1
ATOM 647 O O . ASP A 1 81 ? -10.606 24.803 12.977 1.00 80.69 81 ASP A O 1
ATOM 651 N N . ARG A 1 82 ? -10.519 23.080 11.525 1.00 86.38 82 ARG A N 1
ATOM 652 C CA . ARG A 1 82 ? -9.095 23.154 11.144 1.00 86.38 82 ARG A CA 1
ATOM 653 C C . ARG A 1 82 ? -8.160 23.034 12.345 1.00 86.38 82 ARG A C 1
ATOM 655 O O . ARG A 1 82 ? -7.169 23.758 12.450 1.00 86.38 82 ARG A O 1
ATOM 662 N N . LYS A 1 83 ? -8.492 22.131 13.268 1.00 83.06 83 LYS A N 1
ATOM 663 C CA . LYS A 1 83 ? -7.747 21.906 14.512 1.00 83.06 83 LYS A CA 1
ATOM 664 C C . LYS A 1 83 ? -7.114 20.526 14.528 1.00 83.06 83 LYS A C 1
ATOM 666 O O . LYS A 1 83 ? -7.696 19.560 14.043 1.00 83.06 83 LYS A O 1
ATOM 671 N N . LEU A 1 84 ? -5.931 20.445 15.131 1.00 84.56 84 LEU A N 1
ATOM 672 C CA . LEU A 1 84 ? -5.283 19.175 15.424 1.00 84.56 84 LEU A CA 1
ATOM 673 C C . LEU A 1 84 ? -6.129 18.405 16.443 1.00 84.56 84 LEU A C 1
ATOM 675 O O . LEU A 1 84 ? -6.344 18.875 17.559 1.00 84.56 84 LEU A O 1
ATOM 679 N N . ALA A 1 85 ? -6.608 17.239 16.033 1.00 82.19 85 ALA A N 1
ATOM 680 C CA . ALA A 1 85 ? -7.416 16.334 16.829 1.00 82.19 85 ALA A CA 1
ATOM 681 C C . ALA A 1 85 ? -6.545 15.366 17.639 1.00 82.19 85 ALA A C 1
ATOM 683 O O . ALA A 1 85 ? -6.772 15.170 18.831 1.00 82.19 85 ALA A O 1
ATOM 684 N N . ALA A 1 86 ? -5.541 14.772 16.994 1.00 81.69 86 ALA A N 1
ATOM 685 C CA . ALA A 1 86 ? -4.574 13.902 17.647 1.00 81.69 86 ALA A CA 1
ATOM 686 C C . ALA A 1 86 ? -3.288 13.793 16.824 1.00 81.69 86 ALA A C 1
ATOM 688 O O . ALA A 1 86 ? -3.267 14.077 15.627 1.00 81.69 86 ALA A O 1
ATOM 689 N N . MET A 1 87 ? -2.234 13.338 17.490 1.00 85.31 87 MET A N 1
ATOM 690 C CA . MET A 1 87 ? -0.981 12.916 16.878 1.00 85.31 87 MET A CA 1
ATOM 691 C C . MET A 1 87 ? -0.808 11.435 17.174 1.00 85.31 87 MET A C 1
ATOM 693 O O . MET A 1 87 ? -0.924 11.028 18.330 1.00 85.31 87 MET A O 1
ATOM 697 N N . VAL A 1 88 ? -0.568 10.645 16.136 1.00 83.38 88 VAL A N 1
ATOM 698 C CA . VAL A 1 88 ? -0.366 9.201 16.239 1.00 83.38 88 VAL A CA 1
ATOM 699 C C . VAL A 1 88 ? 1.054 8.904 15.794 1.00 83.38 88 VAL A C 1
ATOM 701 O O . VAL A 1 88 ? 1.404 9.180 14.648 1.00 83.38 88 VAL A O 1
ATOM 704 N N . ASP A 1 89 ? 1.870 8.364 16.692 1.00 83.31 89 ASP A N 1
ATOM 705 C CA . ASP A 1 89 ? 3.198 7.877 16.330 1.00 83.31 89 ASP A CA 1
ATOM 706 C C . ASP A 1 89 ? 3.059 6.606 15.481 1.00 83.31 89 ASP A C 1
ATOM 708 O O . ASP A 1 89 ? 2.220 5.740 15.750 1.00 83.31 89 ASP A O 1
ATOM 712 N N . VAL A 1 90 ? 3.861 6.524 14.426 1.00 80.94 90 VAL A N 1
ATOM 713 C CA . VAL A 1 90 ? 3.904 5.419 13.470 1.00 80.94 90 VAL A CA 1
ATOM 714 C C . VAL A 1 90 ? 5.357 5.046 13.180 1.00 80.94 90 VAL A C 1
ATOM 716 O O . VAL A 1 90 ? 6.285 5.819 13.417 1.00 80.94 90 VAL A O 1
ATOM 719 N N . GLU A 1 91 ? 5.569 3.840 12.667 1.00 70.44 91 GLU A N 1
ATOM 720 C CA . GLU A 1 91 ? 6.908 3.346 12.356 1.00 70.44 91 GLU A CA 1
ATOM 721 C C . GLU A 1 91 ? 7.578 4.122 11.212 1.00 70.44 91 GLU A C 1
ATOM 723 O O . GLU A 1 91 ? 6.948 4.875 10.465 1.00 70.44 91 GLU A O 1
ATOM 728 N N . LYS A 1 92 ? 8.901 3.961 11.101 1.00 70.31 92 LYS A N 1
ATOM 729 C CA . LYS A 1 92 ? 9.789 4.814 10.296 1.00 70.31 92 LYS A CA 1
ATOM 730 C C . LYS A 1 92 ? 9.297 5.069 8.864 1.00 70.31 92 LYS A C 1
ATOM 732 O O . LYS A 1 92 ? 9.280 4.176 8.019 1.00 70.31 92 LYS A O 1
ATOM 737 N N . ILE A 1 93 ? 9.105 6.355 8.558 1.00 80.38 93 ILE A N 1
ATOM 738 C CA . ILE A 1 93 ? 8.860 6.891 7.212 1.00 80.38 93 ILE A CA 1
ATOM 739 C C . ILE A 1 93 ? 7.566 6.326 6.588 1.00 80.38 93 ILE A C 1
ATOM 741 O O . ILE A 1 93 ? 7.617 5.656 5.551 1.00 80.38 93 ILE A O 1
ATOM 745 N N . PRO A 1 94 ? 6.393 6.595 7.187 1.00 85.88 94 PRO A N 1
ATOM 746 C CA . PRO A 1 94 ? 5.106 6.264 6.578 1.00 85.88 94 PRO A CA 1
ATOM 747 C C . PRO A 1 94 ? 4.957 6.934 5.202 1.00 85.88 94 PRO A C 1
ATOM 749 O O . PRO A 1 94 ? 5.295 8.108 5.020 1.00 85.88 94 PRO A O 1
ATOM 752 N N . HIS A 1 95 ? 4.435 6.192 4.229 1.00 90.44 95 HIS A N 1
ATOM 753 C CA . HIS A 1 95 ? 4.096 6.708 2.905 1.00 90.44 95 HIS A CA 1
ATOM 754 C C . HIS A 1 95 ? 2.804 6.039 2.398 1.00 90.44 95 HIS A C 1
ATOM 756 O O . HIS A 1 95 ? 2.867 4.968 1.797 1.00 90.44 95 HIS A O 1
ATOM 762 N N . PRO A 1 96 ? 1.626 6.636 2.656 1.00 87.75 96 PRO A N 1
ATOM 763 C CA . PRO A 1 96 ? 0.334 6.016 2.340 1.00 87.75 96 PRO A CA 1
ATOM 764 C C . PRO A 1 96 ? -0.173 6.280 0.915 1.00 87.75 96 PRO A C 1
ATOM 766 O O . PRO A 1 96 ? -1.126 5.640 0.470 1.00 87.75 96 PRO A O 1
ATOM 769 N N . GLY A 1 97 ? 0.350 7.299 0.226 1.00 91.44 97 GLY A N 1
ATOM 770 C CA . GLY A 1 97 ? -0.432 7.980 -0.808 1.00 91.44 97 GLY A CA 1
ATOM 771 C C . GLY A 1 97 ? -1.644 8.669 -0.168 1.00 91.44 97 GLY A C 1
ATOM 772 O O . GLY A 1 97 ? -1.467 9.568 0.649 1.00 91.44 97 GLY A O 1
ATOM 773 N N . ARG A 1 98 ? -2.867 8.231 -0.498 1.00 91.62 98 ARG A N 1
ATOM 774 C CA . ARG A 1 98 ? -4.095 8.594 0.251 1.00 91.62 98 ARG A CA 1
ATOM 775 C C . ARG A 1 98 ? -4.405 7.621 1.402 1.00 91.62 98 ARG A C 1
ATOM 777 O O . ARG A 1 98 ? -5.227 7.921 2.264 1.00 91.62 98 ARG A O 1
ATOM 784 N N . GLY A 1 99 ? -3.716 6.483 1.435 1.00 95.19 99 GLY A N 1
ATOM 785 C CA . GLY A 1 99 ? -4.001 5.353 2.308 1.00 95.19 99 GLY A CA 1
ATOM 786 C C . GLY A 1 99 ? -5.117 4.473 1.755 1.00 95.19 99 GLY A C 1
ATOM 787 O O . GLY A 1 99 ? -5.554 4.647 0.617 1.00 95.19 99 GLY A O 1
ATOM 788 N N . ALA A 1 100 ? -5.565 3.531 2.578 1.00 96.50 100 ALA A N 1
ATOM 789 C CA . ALA A 1 100 ? -6.643 2.605 2.246 1.00 96.50 100 ALA A CA 1
ATOM 790 C C . ALA A 1 100 ? -7.596 2.464 3.435 1.00 96.50 100 ALA A C 1
ATOM 792 O O . ALA A 1 100 ? -7.130 2.217 4.550 1.00 96.50 100 ALA A O 1
ATOM 793 N N . ASN A 1 101 ? -8.906 2.608 3.216 1.00 95.94 101 ASN A N 1
ATOM 794 C CA . ASN A 1 101 ? -9.908 2.415 4.266 1.00 95.94 101 ASN A CA 1
ATOM 795 C C . ASN A 1 101 ? -10.667 1.104 4.080 1.00 95.94 101 ASN A C 1
ATOM 797 O O . ASN A 1 101 ? -11.192 0.826 3.003 1.00 95.94 101 ASN A O 1
ATOM 801 N N . PHE A 1 102 ? -10.820 0.331 5.151 1.00 95.94 102 PHE A N 1
ATOM 802 C CA . PHE A 1 102 ? -11.708 -0.831 5.149 1.00 95.94 102 PHE A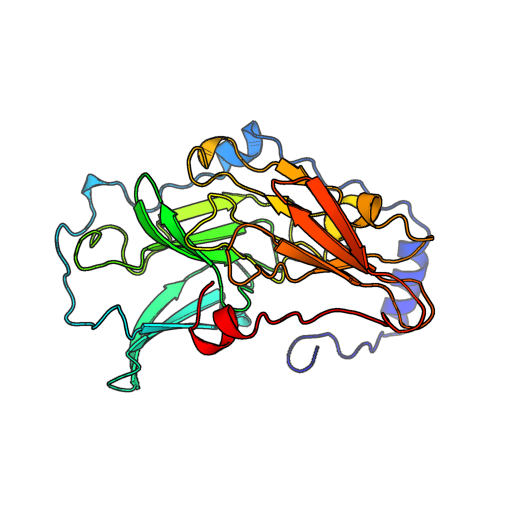 CA 1
ATOM 803 C C . PHE A 1 102 ? -12.232 -1.161 6.547 1.00 95.94 102 PHE A C 1
ATOM 805 O O . PHE A 1 102 ? -11.827 -0.572 7.549 1.00 95.94 102 PHE A O 1
ATOM 812 N N . ILE A 1 103 ? -13.171 -2.105 6.608 1.00 95.50 103 ILE A N 1
ATOM 813 C CA . ILE A 1 103 ? -13.715 -2.625 7.862 1.00 95.50 103 ILE A CA 1
ATOM 814 C C . ILE A 1 103 ? -12.917 -3.863 8.256 1.00 95.50 103 ILE A C 1
ATOM 816 O O . ILE A 1 103 ? -13.068 -4.922 7.657 1.00 95.50 103 ILE A O 1
ATOM 820 N N . HIS A 1 104 ? -12.069 -3.732 9.268 1.00 94.62 104 HIS A N 1
ATOM 821 C CA . HIS A 1 104 ? -11.317 -4.844 9.824 1.00 94.62 104 HIS A CA 1
ATOM 822 C C . HIS A 1 104 ? -12.239 -5.778 10.633 1.00 94.62 104 HIS A C 1
ATOM 824 O O . HIS A 1 104 ? -12.926 -5.278 11.536 1.00 94.62 104 HIS A O 1
ATOM 830 N N . PRO A 1 105 ? -12.210 -7.116 10.438 1.00 91.25 105 PRO A N 1
ATOM 831 C CA . PRO A 1 105 ? -13.128 -8.046 11.114 1.00 91.25 105 PRO A CA 1
ATOM 832 C C . PRO A 1 105 ? -13.109 -7.945 12.645 1.00 91.25 105 PRO A C 1
ATOM 834 O O . PRO A 1 105 ? -14.131 -8.096 13.312 1.00 91.25 105 PRO A O 1
ATOM 837 N N . LYS A 1 106 ? -11.933 -7.654 13.213 1.00 91.06 106 LYS A N 1
ATOM 838 C CA . LYS A 1 106 ? -11.716 -7.548 14.666 1.00 91.06 106 LYS A CA 1
ATOM 839 C C . LYS A 1 106 ? -11.768 -6.119 15.216 1.00 91.06 106 LYS A C 1
ATOM 841 O O . LYS A 1 106 ? -12.032 -5.931 16.404 1.00 91.06 106 LYS A O 1
ATOM 846 N N . TYR A 1 107 ? -11.452 -5.116 14.396 1.00 91.44 107 TYR A N 1
ATOM 847 C CA . TYR A 1 107 ? -11.165 -3.754 14.875 1.00 91.44 107 TYR A CA 1
ATOM 848 C C . TYR A 1 107 ? -12.135 -2.695 14.343 1.00 91.44 107 TYR A C 1
ATOM 850 O O . TYR A 1 107 ? -12.111 -1.574 14.847 1.00 91.44 107 TYR A O 1
ATOM 858 N N . GLY A 1 108 ? -13.022 -3.052 13.411 1.00 93.50 108 GLY A N 1
ATOM 859 C CA . GLY A 1 108 ? -13.937 -2.107 12.780 1.00 93.50 108 GLY A CA 1
ATOM 860 C C . GLY A 1 108 ? -13.238 -1.248 11.722 1.00 93.50 108 GLY A C 1
ATOM 861 O O . GLY A 1 108 ? -12.243 -1.690 11.149 1.00 93.50 108 GLY A O 1
ATOM 862 N N . PRO A 1 109 ? -13.750 -0.042 11.424 1.00 95.50 109 PRO A N 1
ATOM 863 C CA . PRO A 1 109 ? -13.142 0.865 10.455 1.00 95.50 109 PRO A CA 1
ATOM 864 C C . PRO A 1 109 ? -11.679 1.184 10.782 1.00 95.50 109 PRO A C 1
ATOM 866 O O . PRO A 1 109 ? -11.360 1.651 11.882 1.00 95.50 109 PRO A O 1
ATOM 869 N N . VAL A 1 110 ? -10.802 0.942 9.809 1.00 95.94 110 VAL A N 1
ATOM 870 C CA . VAL A 1 110 ? -9.375 1.264 9.863 1.00 95.94 110 VAL A CA 1
ATOM 871 C C . VAL A 1 110 ? -8.948 2.030 8.615 1.00 95.94 110 VAL A C 1
ATOM 873 O O . VAL A 1 110 ? -9.496 1.824 7.532 1.00 95.94 110 VAL A O 1
ATOM 876 N N . TRP A 1 111 ? -7.940 2.884 8.775 1.00 96.56 111 TRP A N 1
ATOM 877 C CA . TRP A 1 111 ? -7.170 3.499 7.699 1.00 96.56 111 TRP A CA 1
ATOM 878 C C . TRP A 1 111 ? -5.745 2.956 7.735 1.00 96.56 111 TRP A C 1
ATOM 880 O O . TRP A 1 111 ? -5.168 2.785 8.811 1.00 96.56 111 TRP A O 1
ATOM 890 N N . VAL A 1 112 ? -5.179 2.684 6.565 1.00 95.44 112 VAL A N 1
ATOM 891 C CA . VAL A 1 112 ? -3.904 1.976 6.433 1.00 95.44 112 VAL A CA 1
ATOM 892 C C . VAL A 1 112 ? -2.844 2.836 5.771 1.00 95.44 112 VAL A C 1
ATOM 894 O O . VAL A 1 112 ? -3.112 3.539 4.797 1.00 95.44 112 VAL A O 1
ATOM 897 N N . THR A 1 113 ? -1.616 2.713 6.275 1.00 95.19 113 THR A N 1
ATOM 898 C CA . THR A 1 113 ? -0.396 3.220 5.642 1.00 95.19 113 THR A CA 1
ATOM 899 C C . THR A 1 113 ? 0.683 2.148 5.609 1.00 95.19 113 THR A C 1
ATOM 901 O O . THR A 1 113 ? 0.863 1.412 6.575 1.00 95.19 113 THR A O 1
ATOM 904 N N . SER A 1 114 ? 1.456 2.105 4.527 1.00 93.12 114 SER A N 1
ATOM 905 C CA . SER A 1 114 ? 2.742 1.404 4.492 1.00 93.12 114 SER A CA 1
ATOM 906 C C . SER A 1 114 ? 3.880 2.309 4.959 1.00 93.12 114 SER A C 1
ATOM 908 O O . SER A 1 114 ? 3.717 3.532 5.041 1.00 93.12 114 SER A O 1
ATOM 910 N N . ALA A 1 115 ? 5.045 1.720 5.200 1.00 86.31 115 ALA A N 1
ATOM 911 C CA . ALA A 1 115 ? 6.298 2.423 5.430 1.00 86.31 115 ALA A CA 1
ATOM 912 C C . ALA A 1 115 ? 7.263 2.278 4.242 1.00 86.31 115 ALA A C 1
ATOM 914 O O . ALA A 1 115 ? 7.369 1.234 3.602 1.00 86.31 115 ALA A O 1
ATOM 915 N N . LEU A 1 116 ? 8.009 3.344 3.958 1.00 85.56 116 LEU A N 1
ATOM 916 C CA . LEU A 1 116 ? 9.077 3.331 2.961 1.00 85.56 116 LEU A CA 1
ATOM 917 C C . LEU A 1 116 ? 10.346 2.691 3.541 1.00 85.56 116 LEU A C 1
ATOM 919 O O . LEU A 1 116 ? 11.090 2.033 2.820 1.00 85.56 116 LEU A O 1
ATOM 923 N N . GLY A 1 117 ? 10.597 2.878 4.841 1.00 80.19 117 GLY A N 1
ATOM 924 C CA . GLY A 1 117 ? 11.840 2.466 5.498 1.00 80.19 117 GLY A CA 1
ATOM 925 C C . GLY A 1 117 ? 11.906 1.001 5.938 1.00 80.19 117 GLY A C 1
ATOM 926 O O . GLY A 1 117 ? 12.992 0.532 6.273 1.00 80.19 117 GLY A O 1
ATOM 927 N N . ASN A 1 118 ? 10.783 0.284 5.974 1.00 86.50 118 ASN A N 1
ATOM 928 C CA . ASN A 1 118 ? 10.703 -1.110 6.410 1.00 86.50 118 ASN A CA 1
ATOM 929 C C . ASN A 1 118 ? 9.423 -1.780 5.868 1.00 86.50 118 ASN A C 1
ATOM 931 O O . ASN A 1 118 ? 8.650 -1.155 5.151 1.00 86.50 118 ASN A O 1
ATOM 935 N N . ALA A 1 119 ? 9.204 -3.048 6.219 1.00 90.38 119 ALA A N 1
ATOM 936 C CA . ALA A 1 119 ? 8.060 -3.834 5.755 1.00 90.38 119 ALA A CA 1
ATOM 937 C C . ALA A 1 119 ? 6.747 -3.581 6.525 1.00 90.38 119 ALA A C 1
ATOM 939 O O . ALA A 1 119 ? 5.817 -4.375 6.391 1.00 90.38 119 ALA A O 1
ATOM 940 N N . ASP A 1 120 ? 6.666 -2.560 7.383 1.00 92.69 120 ASP A N 1
ATOM 941 C CA . ASP A 1 120 ? 5.487 -2.349 8.227 1.00 92.69 120 ASP A CA 1
ATOM 942 C C . ASP A 1 120 ? 4.308 -1.748 7.459 1.00 92.69 120 ASP A C 1
ATOM 944 O O . ASP A 1 120 ? 4.436 -0.781 6.701 1.00 92.69 120 ASP A O 1
ATOM 948 N N . ILE A 1 121 ? 3.130 -2.313 7.715 1.00 94.25 121 ILE A N 1
ATOM 949 C CA . ILE A 1 121 ? 1.832 -1.828 7.256 1.00 94.25 121 ILE A CA 1
ATOM 950 C C . ILE A 1 121 ? 0.981 -1.595 8.499 1.00 94.25 121 ILE A C 1
ATOM 952 O O . ILE A 1 121 ? 0.610 -2.529 9.205 1.00 94.25 121 ILE A O 1
ATOM 956 N N . MET A 1 122 ? 0.685 -0.336 8.788 1.00 94.00 122 MET A N 1
ATOM 957 C CA . MET A 1 122 ? 0.040 0.074 10.031 1.00 94.00 122 MET A CA 1
ATOM 958 C C . MET A 1 122 ? -1.436 0.351 9.793 1.00 94.00 122 MET A C 1
ATOM 960 O O . MET A 1 122 ? -1.792 1.163 8.936 1.00 94.00 122 MET A O 1
ATOM 964 N N . LEU A 1 123 ? -2.283 -0.306 10.583 1.00 95.00 123 LEU A N 1
ATOM 965 C CA . LEU A 1 123 ? -3.728 -0.113 10.598 1.00 95.00 123 LEU A CA 1
ATOM 966 C C . LEU A 1 123 ? -4.070 0.815 11.760 1.00 95.00 123 LEU A C 1
ATOM 968 O O . LEU A 1 123 ? -3.817 0.487 12.920 1.00 95.00 123 LEU A O 1
ATOM 972 N N . ILE A 1 124 ? -4.661 1.967 11.459 1.00 92.38 124 ILE A N 1
ATOM 973 C CA . ILE A 1 124 ? -5.106 2.952 12.445 1.00 92.38 124 ILE A CA 1
ATOM 974 C C . ILE A 1 124 ? -6.628 2.888 12.534 1.00 92.38 124 ILE A C 1
ATOM 976 O O . ILE A 1 124 ? -7.300 3.056 11.522 1.00 92.38 124 ILE A O 1
ATOM 980 N N . GLY A 1 125 ? -7.195 2.667 13.721 1.00 90.62 125 GLY A N 1
ATOM 981 C CA . GLY A 1 125 ? -8.654 2.691 13.887 1.00 90.62 125 GLY A CA 1
ATOM 982 C C . GLY A 1 125 ? -9.228 4.092 13.658 1.00 90.62 125 GLY A C 1
ATOM 983 O O . GLY A 1 125 ? -8.666 5.073 14.145 1.00 90.62 125 GLY A O 1
ATOM 984 N N . THR A 1 126 ? -10.354 4.206 12.952 1.00 88.50 126 THR A N 1
ATOM 985 C CA . THR A 1 126 ? -10.918 5.510 12.531 1.00 88.50 126 THR A CA 1
ATOM 986 C C . THR A 1 126 ? -12.334 5.788 13.029 1.00 88.50 126 THR A C 1
ATOM 988 O O . THR A 1 126 ? -12.892 6.842 12.738 1.00 88.50 126 THR A O 1
ATOM 991 N N . ASP A 1 127 ? -12.915 4.888 13.823 1.00 84.88 127 ASP A N 1
ATOM 992 C CA . ASP A 1 127 ? -14.296 5.009 14.300 1.00 84.88 127 ASP A CA 1
ATOM 993 C C . ASP A 1 127 ? -14.376 5.109 15.824 1.00 84.88 127 ASP A C 1
ATOM 995 O O . ASP A 1 127 ? -14.634 4.115 16.498 1.00 84.88 127 ASP A O 1
ATOM 999 N N . PRO A 1 128 ? -14.168 6.285 16.429 1.00 76.50 128 PRO A N 1
ATOM 1000 C CA . PRO A 1 128 ? -14.337 6.412 17.866 1.00 76.50 128 PRO A CA 1
ATOM 1001 C C . PRO A 1 128 ? -15.782 6.314 18.350 1.00 76.50 128 PRO A C 1
ATOM 1003 O O . PRO A 1 128 ? -15.947 6.072 19.541 1.00 76.50 128 PRO A O 1
ATOM 1006 N N . GLU A 1 129 ? -16.809 6.450 17.502 1.00 79.00 129 GLU A N 1
ATOM 1007 C CA . GLU A 1 129 ? -18.212 6.307 17.923 1.00 79.00 129 GLU A CA 1
ATOM 1008 C C . GLU A 1 129 ? -18.517 4.863 18.329 1.00 79.00 129 GLU A C 1
ATOM 1010 O O . GLU A 1 129 ? -18.920 4.605 19.470 1.00 79.00 129 GLU A O 1
ATOM 1015 N N . LYS A 1 130 ? -18.303 3.915 17.407 1.00 82.31 130 LYS A N 1
ATOM 1016 C CA . LYS A 1 130 ? -18.641 2.495 17.615 1.00 82.31 130 LYS A CA 1
ATOM 1017 C C . LYS A 1 130 ? -17.427 1.643 17.974 1.00 82.31 130 LYS A C 1
ATOM 1019 O O . LYS A 1 130 ? -17.591 0.629 18.651 1.00 82.31 130 LYS A O 1
ATOM 1024 N N . HIS A 1 131 ? -16.224 2.081 17.598 1.00 81.31 131 HIS A N 1
ATOM 1025 C CA . HIS A 1 131 ? -14.934 1.437 17.892 1.00 81.31 131 HIS A CA 1
ATOM 1026 C C . HIS A 1 131 ? -13.979 2.364 18.690 1.00 81.31 131 HIS A C 1
ATOM 1028 O O . HIS A 1 131 ? -12.797 2.522 18.371 1.00 81.31 131 HIS A O 1
ATOM 1034 N N . PRO A 1 132 ? -14.451 2.963 19.801 1.00 79.19 132 PRO A N 1
ATOM 1035 C CA . PRO A 1 132 ? -13.688 3.896 20.647 1.00 79.19 132 PRO A CA 1
ATOM 1036 C C . PRO A 1 132 ? -12.385 3.334 21.198 1.00 79.19 132 PRO A C 1
ATOM 1038 O O . PRO A 1 132 ? -11.460 4.077 21.521 1.00 79.19 132 PRO A O 1
ATOM 1041 N N . LYS A 1 133 ? -12.324 2.007 21.332 1.00 77.19 133 LYS A N 1
ATOM 1042 C CA . LYS A 1 133 ? -11.154 1.285 21.819 1.00 77.19 133 LYS A CA 1
ATOM 1043 C C . LYS A 1 133 ? -10.001 1.329 20.818 1.00 77.19 133 LYS A C 1
ATOM 1045 O O . LYS A 1 133 ? -8.846 1.226 21.228 1.00 77.19 133 LYS A O 1
ATOM 1050 N N . GLN A 1 134 ? -10.337 1.414 19.537 1.00 84.69 134 GLN A N 1
ATOM 1051 C CA . GLN A 1 134 ? -9.453 1.305 18.383 1.00 84.69 134 GLN A CA 1
ATOM 1052 C C . GLN A 1 134 ? -9.096 2.669 17.794 1.00 84.69 134 GLN A C 1
ATOM 1054 O O . GLN A 1 134 ? -8.037 2.824 17.195 1.00 84.69 134 GLN A O 1
ATOM 1059 N N . ALA A 1 135 ? -9.979 3.646 17.965 1.00 82.31 135 ALA A N 1
ATOM 1060 C CA . ALA A 1 135 ? -9.856 4.936 17.324 1.00 82.31 135 ALA A CA 1
ATOM 1061 C C . ALA A 1 135 ? -8.551 5.670 17.632 1.00 82.31 135 ALA A C 1
ATOM 1063 O O . ALA A 1 135 ? -8.153 5.813 18.792 1.00 82.31 135 ALA A O 1
ATOM 1064 N N . TRP A 1 136 ? -7.953 6.196 16.565 1.00 82.44 136 TRP A N 1
ATOM 1065 C CA . TRP A 1 136 ? -6.784 7.069 16.574 1.00 82.44 136 TRP A CA 1
ATOM 1066 C C . TRP A 1 136 ? -5.545 6.422 17.189 1.00 82.44 136 TRP A C 1
ATOM 1068 O O . TRP A 1 136 ? -4.718 7.085 17.811 1.00 82.44 136 TRP A O 1
ATOM 1078 N N . LYS A 1 137 ? -5.434 5.104 17.025 1.00 84.56 137 LYS A N 1
ATOM 1079 C CA . LYS A 1 137 ? -4.300 4.298 17.469 1.00 84.56 137 LYS A CA 1
ATOM 1080 C C . LYS A 1 137 ? -3.947 3.297 16.391 1.00 84.56 137 LYS A C 1
ATOM 1082 O O . LYS A 1 137 ? -4.843 2.800 15.708 1.00 84.56 137 LYS A O 1
ATOM 1087 N N . VAL A 1 138 ? -2.665 2.956 16.305 1.00 90.31 138 VAL A N 1
ATOM 1088 C CA . VAL A 1 138 ? -2.231 1.761 15.583 1.00 90.31 138 VAL A CA 1
ATOM 1089 C C . VAL A 1 138 ? -2.820 0.550 16.309 1.00 90.31 138 VAL A C 1
ATOM 1091 O O . VAL A 1 138 ? -2.480 0.275 17.461 1.00 90.31 138 VAL A O 1
ATOM 1094 N N . VAL A 1 139 ? -3.779 -0.115 15.670 1.00 91.50 139 VAL A N 1
ATOM 1095 C CA . VAL A 1 139 ? -4.472 -1.287 16.226 1.00 91.50 139 VAL A CA 1
ATOM 1096 C C . VAL A 1 139 ? -3.794 -2.590 15.848 1.00 91.50 139 VAL A C 1
ATOM 1098 O O . VAL A 1 139 ? -3.951 -3.582 16.559 1.00 91.50 139 VAL A O 1
ATOM 1101 N N . GLU A 1 140 ? -3.052 -2.569 14.745 1.00 91.44 140 GLU A N 1
ATOM 1102 C CA . GLU A 1 140 ? -2.319 -3.704 14.214 1.00 91.44 140 GLU A CA 1
ATOM 1103 C C . GLU A 1 140 ? -1.210 -3.227 13.280 1.00 91.44 140 GLU A C 1
ATOM 1105 O O . GLU A 1 140 ? -1.351 -2.214 12.588 1.00 91.44 140 GLU A O 1
ATOM 1110 N N . ILE A 1 141 ? -0.113 -3.978 13.274 1.00 93.44 141 ILE A N 1
ATOM 1111 C CA . ILE A 1 141 ? 0.989 -3.817 12.333 1.00 93.44 141 ILE A CA 1
ATOM 1112 C C . ILE A 1 141 ? 1.123 -5.142 11.590 1.00 93.44 141 ILE A C 1
ATOM 1114 O O . ILE A 1 141 ? 1.460 -6.165 12.188 1.00 93.44 141 ILE A O 1
ATOM 1118 N N . LEU A 1 142 ? 0.832 -5.117 10.293 1.00 92.12 142 LEU A N 1
ATOM 1119 C CA . LEU A 1 142 ? 1.049 -6.232 9.379 1.00 92.12 142 LEU A CA 1
ATOM 1120 C C . LEU A 1 142 ? 2.432 -6.100 8.738 1.00 92.12 142 LEU A C 1
ATOM 1122 O O . LEU A 1 142 ? 2.998 -5.008 8.655 1.00 92.12 142 LEU A O 1
ATOM 1126 N N . ARG A 1 143 ? 2.963 -7.218 8.241 1.00 89.31 143 ARG A N 1
ATOM 1127 C CA . ARG A 1 143 ? 4.227 -7.249 7.500 1.00 89.31 143 ARG A CA 1
ATOM 1128 C C . ARG A 1 143 ? 3.955 -7.456 6.011 1.00 89.31 143 ARG A C 1
ATOM 1130 O O . ARG A 1 143 ? 3.387 -8.475 5.617 1.00 89.31 143 ARG A O 1
ATOM 1137 N N . GLY A 1 144 ? 4.340 -6.469 5.206 1.00 88.94 144 GLY A N 1
ATOM 1138 C CA . GLY A 1 144 ? 4.382 -6.554 3.746 1.00 88.94 144 GLY A CA 1
ATOM 1139 C C . GLY A 1 144 ? 5.624 -7.296 3.256 1.00 88.94 144 GLY A C 1
ATOM 1140 O O . GLY A 1 144 ? 6.338 -7.907 4.049 1.00 88.94 144 GLY A O 1
ATOM 1141 N N . GLN A 1 145 ? 5.898 -7.218 1.952 1.00 90.19 145 GLN A N 1
ATOM 1142 C CA . GLN A 1 145 ? 7.040 -7.920 1.351 1.00 90.19 145 GLN A CA 1
ATOM 1143 C C . GLN A 1 145 ? 8.376 -7.423 1.916 1.00 90.19 145 GLN A C 1
ATOM 1145 O O . GLN A 1 145 ? 9.222 -8.208 2.334 1.00 90.19 145 GLN A O 1
ATOM 1150 N N . CYS A 1 146 ? 8.578 -6.103 1.908 1.00 88.75 146 CYS A N 1
ATOM 1151 C CA . CYS A 1 146 ? 9.796 -5.450 2.374 1.00 88.75 146 CYS A CA 1
ATOM 1152 C C . CYS A 1 146 ? 9.573 -3.928 2.477 1.00 88.75 146 CYS A C 1
ATOM 1154 O O . CYS A 1 146 ? 8.460 -3.439 2.293 1.00 88.75 146 CYS A O 1
ATOM 1156 N N . GLY A 1 147 ? 10.639 -3.171 2.749 1.00 88.00 147 GLY A N 1
ATOM 1157 C CA . GLY A 1 147 ? 10.635 -1.716 2.598 1.00 88.00 147 GLY A CA 1
ATOM 1158 C C . GLY A 1 147 ? 10.593 -1.264 1.138 1.00 88.00 147 GLY A C 1
ATOM 1159 O O . GLY A 1 147 ? 10.818 -2.042 0.209 1.00 88.00 147 GLY A O 1
ATOM 1160 N N . GLY A 1 148 ? 10.349 0.031 0.945 1.00 90.56 148 GLY A N 1
ATOM 1161 C CA . GLY A 1 148 ? 10.257 0.664 -0.370 1.00 90.56 148 GLY A CA 1
ATOM 1162 C C . GLY A 1 148 ? 8.838 0.792 -0.926 1.00 90.56 148 GLY A C 1
ATOM 1163 O O . GLY A 1 148 ? 8.697 1.102 -2.111 1.00 90.56 148 GLY A O 1
ATOM 1164 N N . SER A 1 149 ? 7.810 0.576 -0.098 1.00 95.56 149 SER A N 1
ATOM 1165 C CA . SER A 1 149 ? 6.411 0.836 -0.459 1.00 95.56 149 SER A CA 1
ATOM 1166 C C . SER A 1 149 ? 6.138 2.327 -0.644 1.00 95.56 149 SER A C 1
ATOM 1168 O O . SER A 1 149 ? 6.671 3.170 0.089 1.00 95.56 149 SER A O 1
ATOM 1170 N N . LEU A 1 150 ? 5.291 2.647 -1.622 1.00 94.75 150 LEU A N 1
ATOM 1171 C CA . LEU A 1 150 ? 4.782 3.994 -1.866 1.00 94.75 150 LEU A CA 1
ATOM 1172 C C . LEU A 1 150 ? 3.263 4.077 -1.718 1.00 94.75 150 LEU A C 1
ATOM 1174 O O . LEU A 1 150 ? 2.758 5.123 -1.309 1.00 94.75 150 LEU A O 1
ATOM 1178 N N . PHE A 1 151 ? 2.523 3.029 -2.058 1.00 97.19 151 PHE A N 1
ATOM 1179 C CA . PHE A 1 151 ? 1.070 3.083 -2.055 1.00 97.19 151 PHE A CA 1
ATOM 1180 C C . PHE A 1 151 ? 0.470 1.836 -1.424 1.00 97.19 151 PHE A C 1
ATOM 1182 O O . PHE A 1 151 ? 0.849 0.703 -1.722 1.00 97.19 151 PHE A O 1
ATOM 1189 N N . VAL A 1 152 ? -0.545 2.082 -0.598 1.00 97.56 152 VAL A N 1
ATOM 1190 C CA . VAL A 1 152 ? -1.527 1.075 -0.207 1.00 97.56 152 VAL A CA 1
ATOM 1191 C C . VAL A 1 152 ? -2.868 1.417 -0.837 1.00 97.56 152 VAL A C 1
ATOM 1193 O O . VAL A 1 152 ? -3.178 2.596 -1.031 1.00 97.56 152 VAL A O 1
ATOM 1196 N N . LYS A 1 153 ? -3.668 0.406 -1.175 1.00 98.00 153 LYS A N 1
ATOM 1197 C CA . LYS A 1 153 ? -4.965 0.629 -1.823 1.00 98.00 153 LYS A CA 1
ATOM 1198 C C . LYS A 1 153 ? -5.976 -0.456 -1.491 1.00 98.00 153 LYS A C 1
ATOM 1200 O O . LYS A 1 153 ? -5.628 -1.630 -1.479 1.00 98.00 153 LYS A O 1
ATOM 1205 N N . THR A 1 154 ? -7.239 -0.083 -1.315 1.00 97.44 154 THR A N 1
ATOM 1206 C CA . THR A 1 154 ? -8.369 -1.017 -1.372 1.00 97.44 154 THR A CA 1
ATOM 1207 C C . THR A 1 154 ? -9.568 -0.352 -2.062 1.00 97.44 154 THR A C 1
ATOM 1209 O O . THR A 1 154 ? -9.436 0.704 -2.689 1.00 97.44 154 THR A O 1
ATOM 1212 N N . HIS A 1 155 ? -10.726 -1.006 -2.028 1.00 96.88 155 HIS A N 1
ATOM 1213 C CA . HIS A 1 155 ? -11.992 -0.450 -2.486 1.00 96.88 155 HIS A CA 1
ATOM 1214 C C . HIS A 1 155 ? -13.144 -1.004 -1.633 1.00 96.88 155 HIS A C 1
ATOM 1216 O O . HIS A 1 155 ? -13.120 -2.193 -1.320 1.00 96.88 155 HIS A O 1
ATOM 1222 N N . PRO A 1 156 ? -14.222 -0.241 -1.349 1.00 94.50 156 PRO A N 1
ATOM 1223 C CA . PRO A 1 156 ? -15.373 -0.718 -0.559 1.00 94.50 156 PRO A CA 1
ATOM 1224 C C . PRO A 1 156 ? -16.093 -1.982 -1.068 1.00 94.50 156 PRO A C 1
ATOM 1226 O O . PRO A 1 156 ? -16.975 -2.504 -0.395 1.00 94.50 156 PRO A O 1
ATOM 1229 N N . LYS A 1 157 ? -15.767 -2.444 -2.279 1.00 94.88 157 LYS A N 1
ATOM 1230 C CA . LYS A 1 157 ? -16.334 -3.642 -2.926 1.00 94.88 157 LYS A CA 1
ATOM 1231 C C . LYS A 1 157 ? -15.310 -4.770 -3.098 1.00 94.88 157 LYS A C 1
ATOM 1233 O O . LYS A 1 157 ? -15.590 -5.737 -3.796 1.00 94.88 157 LYS A O 1
ATOM 1238 N N . SER A 1 158 ? -14.133 -4.626 -2.500 1.00 94.75 158 SER A N 1
ATOM 1239 C CA . SER A 1 158 ? -13.028 -5.570 -2.597 1.00 94.75 158 SER A CA 1
ATOM 1240 C C . SER A 1 158 ? -12.585 -5.995 -1.203 1.00 94.75 158 SER A C 1
ATOM 1242 O O . SER A 1 158 ? -12.547 -5.178 -0.285 1.00 94.75 158 SER A O 1
ATOM 1244 N N . SER A 1 159 ? -12.207 -7.263 -1.063 1.00 94.94 159 SER A N 1
ATOM 1245 C CA . SER A 1 159 ? -11.541 -7.793 0.128 1.00 94.94 159 SER A CA 1
ATOM 1246 C C . SER A 1 159 ? -10.010 -7.711 0.028 1.00 94.94 159 SER A C 1
ATOM 1248 O O . SER A 1 159 ? -9.326 -8.289 0.860 1.00 94.94 159 SER A O 1
ATOM 1250 N N . ASN A 1 160 ? -9.460 -7.006 -0.974 1.00 96.00 160 ASN A N 1
ATOM 1251 C CA . ASN A 1 160 ? -8.025 -6.982 -1.285 1.00 96.00 160 ASN A CA 1
ATOM 1252 C C . ASN A 1 160 ? -7.360 -5.630 -0.947 1.00 96.00 160 ASN A C 1
ATOM 1254 O O . ASN A 1 160 ? -7.476 -4.683 -1.739 1.00 96.00 160 ASN A O 1
ATOM 1258 N N . PRO A 1 161 ? -6.619 -5.531 0.171 1.00 96.38 161 PRO A N 1
ATOM 1259 C CA . PRO A 1 161 ? -5.641 -4.485 0.412 1.00 96.38 161 PRO A CA 1
ATOM 1260 C C . PRO A 1 161 ? -4.351 -4.801 -0.350 1.00 96.38 161 PRO A C 1
ATOM 1262 O O . PRO A 1 161 ? -3.728 -5.844 -0.145 1.00 96.38 161 PRO A O 1
ATOM 1265 N N . TRP A 1 162 ? -3.949 -3.879 -1.214 1.00 97.88 162 TRP A N 1
ATOM 1266 C CA . TRP A 1 162 ? -2.747 -3.957 -2.038 1.00 97.88 162 TRP A CA 1
ATOM 1267 C C . TRP A 1 162 ? -1.633 -3.118 -1.432 1.00 97.88 162 TRP A C 1
ATOM 1269 O O . TRP A 1 162 ? -1.902 -2.006 -0.974 1.00 97.88 162 TRP A O 1
ATOM 1279 N N . VAL A 1 163 ? -0.398 -3.617 -1.479 1.00 97.88 163 VAL A N 1
ATOM 1280 C CA . VAL A 1 163 ? 0.804 -2.906 -1.023 1.00 97.88 163 VAL A CA 1
ATOM 1281 C C . VAL A 1 163 ? 1.922 -3.097 -2.041 1.00 97.88 163 VAL A C 1
ATOM 1283 O O . VAL A 1 163 ? 2.379 -4.221 -2.271 1.00 97.88 163 VAL A O 1
ATOM 1286 N N . ASP A 1 164 ? 2.349 -2.002 -2.667 1.00 97.69 164 ASP A N 1
ATOM 1287 C CA . ASP A 1 164 ? 3.461 -2.017 -3.618 1.00 97.69 164 ASP A CA 1
ATOM 1288 C C . ASP A 1 164 ? 4.826 -1.913 -2.919 1.00 97.69 164 ASP A C 1
ATOM 1290 O O . ASP A 1 164 ? 4.927 -1.746 -1.706 1.00 97.69 164 ASP A O 1
ATOM 1294 N N . SER A 1 165 ? 5.919 -2.116 -3.654 1.00 96.62 165 SER A N 1
ATOM 1295 C CA . SER A 1 165 ? 7.283 -1.923 -3.131 1.00 96.62 165 SER A CA 1
ATOM 1296 C C . SER A 1 165 ? 8.243 -1.387 -4.202 1.00 96.62 165 SER A C 1
ATOM 1298 O O . SER A 1 165 ? 9.366 -1.879 -4.343 1.00 96.62 165 SER A O 1
ATOM 1300 N N . PRO A 1 166 ? 7.844 -0.362 -4.982 1.00 96.38 166 PRO A N 1
ATOM 1301 C CA . PRO A 1 166 ? 8.566 0.063 -6.174 1.00 96.38 166 PRO A CA 1
ATOM 1302 C C . PRO A 1 166 ? 9.966 0.582 -5.880 1.00 96.38 166 PRO A C 1
ATOM 1304 O O . PRO A 1 166 ? 10.787 0.570 -6.786 1.00 96.38 166 PRO A O 1
ATOM 1307 N N . LEU A 1 167 ? 10.263 1.062 -4.669 1.00 93.00 167 LEU A N 1
ATOM 1308 C CA . LEU A 1 167 ? 11.592 1.575 -4.314 1.00 93.00 167 LEU A CA 1
ATOM 1309 C C . LEU A 1 167 ? 12.515 0.511 -3.721 1.00 93.00 167 LEU A C 1
ATOM 1311 O O . LEU A 1 167 ? 13.656 0.823 -3.380 1.00 93.00 167 LEU A O 1
ATOM 1315 N N . ASN A 1 168 ? 12.050 -0.733 -3.606 1.00 93.19 168 ASN A N 1
ATOM 1316 C CA . ASN A 1 168 ? 12.904 -1.819 -3.167 1.00 93.19 168 ASN A CA 1
ATOM 1317 C C . ASN A 1 168 ? 14.055 -2.035 -4.180 1.00 93.19 168 ASN A C 1
ATOM 1319 O O . ASN A 1 168 ? 13.834 -1.929 -5.396 1.00 93.19 168 ASN A O 1
ATOM 1323 N N . PRO A 1 169 ? 15.297 -2.277 -3.723 1.00 86.44 169 PRO A N 1
ATOM 1324 C CA . PRO A 1 169 ? 16.423 -2.516 -4.624 1.00 86.44 169 PRO A CA 1
ATOM 1325 C C . PRO A 1 169 ? 16.340 -3.869 -5.341 1.00 86.44 169 PRO A C 1
ATOM 1327 O O . PRO A 1 169 ? 16.948 -4.024 -6.398 1.00 86.44 169 PRO A O 1
ATOM 1330 N N . GLU A 1 170 ? 15.589 -4.832 -4.806 1.00 88.81 170 GLU A N 1
ATOM 1331 C CA . GLU A 1 170 ? 15.479 -6.165 -5.383 1.00 88.81 170 GLU A CA 1
ATOM 1332 C C . GLU A 1 170 ? 14.410 -6.209 -6.468 1.00 88.81 170 GLU A C 1
ATOM 1334 O O . GLU A 1 170 ? 13.257 -5.814 -6.264 1.00 88.81 170 GLU A O 1
ATOM 1339 N N . ALA A 1 171 ? 14.789 -6.716 -7.641 1.00 91.56 171 ALA A N 1
ATOM 1340 C CA . ALA A 1 171 ? 13.877 -6.849 -8.768 1.00 91.56 171 ALA A CA 1
ATOM 1341 C C . ALA A 1 171 ? 12.639 -7.698 -8.419 1.00 91.56 171 ALA A C 1
ATOM 1343 O O . ALA A 1 171 ? 11.544 -7.190 -8.630 1.00 91.56 171 ALA A O 1
ATOM 1344 N N . PRO A 1 172 ? 12.739 -8.897 -7.805 1.00 93.12 172 PRO A N 1
ATOM 1345 C CA . PRO A 1 172 ? 11.550 -9.698 -7.491 1.00 93.12 172 PRO A CA 1
ATOM 1346 C C . PRO A 1 172 ? 10.517 -8.977 -6.609 1.00 93.12 172 PRO A C 1
ATOM 1348 O O . PRO A 1 172 ? 9.316 -9.179 -6.774 1.00 93.12 172 PRO A O 1
ATOM 1351 N N . ILE A 1 173 ? 10.970 -8.100 -5.707 1.00 94.44 173 ILE A N 1
ATOM 1352 C CA . ILE A 1 173 ? 10.103 -7.350 -4.788 1.00 94.44 173 ILE A CA 1
ATOM 1353 C C . ILE A 1 173 ? 9.545 -6.096 -5.468 1.00 94.44 173 ILE A C 1
ATOM 1355 O O . ILE A 1 173 ? 8.348 -5.833 -5.421 1.00 94.44 173 ILE A O 1
ATOM 1359 N N . SER A 1 174 ? 10.398 -5.314 -6.132 1.00 96.06 174 SER A N 1
ATOM 1360 C CA . SER A 1 174 ? 9.962 -4.085 -6.810 1.00 96.06 174 SER A CA 1
ATOM 1361 C C . SER A 1 174 ? 9.120 -4.336 -8.061 1.00 96.06 174 SER A C 1
ATOM 1363 O O . SER A 1 174 ? 8.421 -3.429 -8.505 1.00 96.06 174 SER A O 1
ATOM 1365 N N . GLN A 1 175 ? 9.164 -5.548 -8.618 1.00 98.12 175 GLN A N 1
ATOM 1366 C CA . GLN A 1 175 ? 8.415 -5.982 -9.801 1.00 98.12 175 GLN A CA 1
ATOM 1367 C C . GLN A 1 175 ? 7.139 -6.780 -9.464 1.00 98.12 175 GLN A C 1
ATOM 1369 O O . GLN A 1 175 ? 6.490 -7.335 -10.357 1.00 98.12 175 GLN A O 1
ATOM 1374 N N . SER A 1 176 ? 6.755 -6.830 -8.188 1.00 97.94 176 SER A N 1
ATOM 1375 C CA . SER A 1 176 ? 5.571 -7.534 -7.692 1.00 97.94 176 SER A CA 1
ATOM 1376 C C . SER A 1 176 ? 4.741 -6.650 -6.755 1.00 97.94 176 SER A C 1
ATOM 1378 O O . SER A 1 176 ? 5.117 -5.522 -6.430 1.00 97.94 176 SER A O 1
ATOM 1380 N N . VAL A 1 177 ? 3.579 -7.150 -6.333 1.00 98.00 177 VAL A N 1
ATOM 1381 C CA . VAL A 1 177 ? 2.723 -6.493 -5.336 1.00 98.00 177 VAL A CA 1
ATOM 1382 C C . VAL A 1 177 ? 2.268 -7.509 -4.292 1.00 98.00 177 VAL A C 1
ATOM 1384 O O . VAL A 1 177 ? 1.968 -8.653 -4.637 1.00 98.00 177 VAL A O 1
ATOM 1387 N N . ALA A 1 178 ? 2.198 -7.092 -3.026 1.00 97.62 178 ALA A N 1
ATOM 1388 C CA . ALA A 1 178 ? 1.559 -7.884 -1.982 1.00 97.62 178 ALA A CA 1
ATOM 1389 C C . ALA A 1 178 ? 0.058 -7.603 -1.961 1.00 97.62 178 ALA A C 1
ATOM 1391 O O . ALA A 1 178 ? -0.370 -6.448 -2.051 1.00 97.62 178 ALA A O 1
ATOM 1392 N N . VAL A 1 179 ? -0.731 -8.656 -1.782 1.00 97.69 179 VAL A N 1
ATOM 1393 C CA . VAL A 1 179 ? -2.174 -8.574 -1.585 1.00 97.69 179 VAL A CA 1
ATOM 1394 C C . VAL A 1 179 ? -2.585 -9.361 -0.351 1.00 97.69 179 VAL A C 1
ATOM 1396 O O . VAL A 1 179 ? -2.275 -10.543 -0.213 1.00 97.69 179 VAL A O 1
ATOM 1399 N N . PHE A 1 180 ? -3.273 -8.684 0.559 1.00 96.88 180 PHE A N 1
ATOM 1400 C CA . PHE A 1 180 ? -3.862 -9.290 1.749 1.00 96.88 180 PHE A CA 1
ATOM 1401 C C . PHE A 1 180 ? -5.310 -9.700 1.468 1.00 96.88 180 PHE A C 1
ATOM 1403 O O . PHE A 1 180 ? -5.911 -9.280 0.476 1.00 96.88 180 PHE A O 1
ATOM 1410 N N . ASP A 1 181 ? -5.883 -10.502 2.358 1.00 96.06 181 ASP A N 1
ATOM 1411 C CA . ASP A 1 181 ? -7.321 -10.752 2.406 1.00 96.06 181 ASP A CA 1
ATOM 1412 C C . ASP A 1 181 ? -7.896 -10.112 3.674 1.00 96.06 181 ASP A C 1
ATOM 1414 O O . ASP A 1 181 ? -7.453 -10.417 4.777 1.00 96.06 181 ASP A O 1
ATOM 1418 N N . ILE A 1 182 ? -8.858 -9.197 3.534 1.00 94.94 182 ILE A N 1
ATOM 1419 C CA . ILE A 1 182 ? -9.533 -8.570 4.684 1.00 94.94 182 ILE A CA 1
ATOM 1420 C C . ILE A 1 182 ? -10.240 -9.626 5.535 1.00 94.94 182 ILE A C 1
ATOM 1422 O O . ILE A 1 182 ? -10.288 -9.477 6.757 1.00 94.94 182 ILE A O 1
ATOM 1426 N N . ASP A 1 183 ? -10.768 -10.678 4.909 1.00 93.81 183 ASP A N 1
ATOM 1427 C CA . ASP A 1 183 ? -11.535 -11.713 5.597 1.00 93.81 183 ASP A CA 1
ATOM 1428 C C . ASP A 1 183 ? -10.631 -12.719 6.339 1.00 93.81 183 ASP A C 1
ATOM 1430 O O . ASP A 1 183 ? -11.101 -13.393 7.258 1.00 93.81 183 ASP A O 1
ATOM 1434 N N . ASP A 1 184 ? -9.337 -12.780 5.998 1.00 94.12 184 ASP A N 1
ATOM 1435 C CA . ASP A 1 184 ? -8.333 -13.656 6.623 1.00 94.12 184 ASP A CA 1
ATOM 1436 C C . ASP A 1 184 ? -6.949 -12.981 6.708 1.00 94.12 184 ASP A C 1
ATOM 1438 O O . ASP A 1 184 ? -5.940 -13.463 6.193 1.00 94.12 184 ASP A O 1
ATOM 1442 N N . ILE A 1 185 ? -6.898 -11.812 7.351 1.00 90.31 185 ILE A N 1
ATOM 1443 C 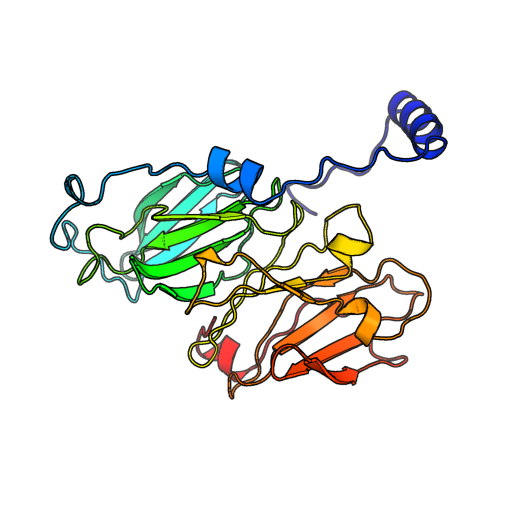CA . ILE A 1 185 ? -5.696 -10.960 7.359 1.00 90.31 185 ILE A CA 1
ATOM 1444 C C . ILE A 1 185 ? -4.496 -11.601 8.078 1.00 90.31 185 ILE A C 1
ATOM 1446 O O . ILE A 1 185 ? -3.341 -11.287 7.784 1.00 90.31 185 ILE A O 1
ATOM 1450 N N . ASP A 1 186 ? -4.773 -12.533 8.995 1.00 87.31 186 ASP A N 1
ATOM 1451 C CA . ASP A 1 186 ? -3.780 -13.288 9.764 1.00 87.31 186 ASP A CA 1
ATOM 1452 C C . ASP A 1 186 ? -3.051 -14.342 8.907 1.00 87.31 186 ASP A C 1
ATOM 1454 O O . ASP A 1 186 ? -1.974 -14.811 9.294 1.00 87.31 186 ASP A O 1
ATOM 1458 N N . ALA A 1 187 ? -3.594 -14.704 7.736 1.00 91.06 187 ALA A N 1
ATOM 1459 C CA . ALA A 1 187 ? -2.940 -15.601 6.781 1.00 91.06 187 ALA A CA 1
ATOM 1460 C C . ALA A 1 187 ? -1.706 -14.969 6.110 1.00 91.06 187 ALA A C 1
ATOM 1462 O O . ALA A 1 187 ? -0.904 -15.679 5.500 1.00 91.06 187 ALA A O 1
ATOM 1463 N N . GLY A 1 188 ? -1.526 -13.653 6.251 1.00 92.31 188 GLY A N 1
ATOM 1464 C CA . GLY A 1 188 ? -0.461 -12.896 5.605 1.00 92.31 188 GLY A CA 1
ATOM 1465 C C . GLY A 1 188 ? -0.872 -12.401 4.221 1.00 92.31 188 GLY A C 1
ATOM 1466 O O . GLY A 1 188 ? -2.038 -12.098 3.974 1.00 92.31 188 GLY A O 1
ATOM 1467 N N . HIS A 1 189 ? 0.104 -12.272 3.324 1.00 95.06 189 HIS A N 1
ATOM 1468 C CA . HIS A 1 189 ? -0.117 -11.771 1.972 1.00 95.06 189 HIS A CA 1
ATOM 1469 C C . HIS A 1 189 ? 0.284 -12.794 0.912 1.00 95.06 189 HIS A C 1
ATOM 1471 O O . HIS A 1 189 ? 1.212 -13.583 1.087 1.00 95.06 189 HIS A O 1
ATOM 1477 N N . GLU A 1 190 ? -0.400 -12.726 -0.222 1.00 96.25 190 GLU A N 1
ATOM 1478 C CA . GLU A 1 190 ? 0.023 -13.331 -1.477 1.00 96.25 190 GLU A CA 1
ATOM 1479 C C . GLU A 1 190 ? 0.876 -12.319 -2.256 1.00 96.25 190 GLU A C 1
ATOM 1481 O O . GLU A 1 190 ? 0.642 -11.111 -2.182 1.00 96.25 190 GLU A O 1
ATOM 1486 N N . VAL A 1 191 ? 1.869 -12.801 -3.004 1.00 97.31 191 VAL A N 1
ATOM 1487 C CA . VAL A 1 191 ? 2.702 -11.967 -3.880 1.00 97.31 191 VAL A CA 1
ATOM 1488 C C . VAL A 1 191 ? 2.317 -12.237 -5.327 1.00 97.31 191 VAL A C 1
ATOM 1490 O O . VAL A 1 191 ? 2.437 -13.368 -5.798 1.00 97.31 191 VAL A O 1
ATOM 1493 N N . LEU A 1 192 ? 1.871 -11.199 -6.037 1.00 97.69 192 LEU A N 1
ATOM 1494 C CA . LEU A 1 192 ? 1.491 -11.304 -7.445 1.00 97.69 192 LEU A CA 1
ATOM 1495 C C . LEU A 1 192 ? 2.600 -10.758 -8.354 1.00 97.69 192 LEU A C 1
ATOM 1497 O O . LEU A 1 192 ? 3.056 -9.625 -8.149 1.00 97.69 192 LEU A O 1
ATOM 1501 N N . PRO A 1 193 ? 3.020 -11.511 -9.387 1.00 97.50 193 PRO A N 1
ATOM 1502 C CA . PRO A 1 193 ? 4.129 -11.128 -10.254 1.00 97.50 193 PRO A CA 1
ATOM 1503 C C . PRO A 1 193 ? 3.652 -10.185 -11.374 1.00 97.50 193 PRO A C 1
ATOM 1505 O O . PRO A 1 193 ? 3.643 -10.525 -12.555 1.00 97.50 193 PRO A O 1
ATOM 1508 N N . ILE A 1 194 ? 3.232 -8.971 -11.007 1.00 98.25 194 ILE A N 1
ATOM 1509 C CA . ILE A 1 194 ? 2.603 -8.011 -11.934 1.00 98.25 194 ILE A CA 1
ATOM 1510 C C . ILE A 1 194 ? 3.498 -7.683 -13.141 1.00 98.25 194 ILE A C 1
ATOM 1512 O O . ILE A 1 194 ? 3.008 -7.609 -14.269 1.00 98.25 194 ILE A O 1
ATOM 1516 N N . ALA A 1 195 ? 4.807 -7.500 -12.941 1.00 97.50 195 ALA A N 1
ATOM 1517 C CA . ALA A 1 195 ? 5.716 -7.227 -14.054 1.00 97.50 195 ALA A CA 1
ATOM 1518 C C . ALA A 1 195 ? 5.929 -8.441 -14.972 1.00 97.50 195 ALA A C 1
ATOM 1520 O O . ALA A 1 195 ? 6.164 -8.255 -16.166 1.00 97.50 195 ALA A O 1
ATOM 1521 N N . GLU A 1 196 ? 5.838 -9.664 -14.439 1.00 97.25 196 GLU A N 1
ATOM 1522 C CA . GLU A 1 196 ? 5.886 -10.890 -15.245 1.00 97.25 196 GLU A CA 1
ATOM 1523 C C . GLU A 1 196 ? 4.676 -10.940 -16.179 1.00 97.25 196 GLU A C 1
ATOM 1525 O O . GLU A 1 196 ? 4.827 -11.165 -17.377 1.00 97.25 196 GLU A O 1
ATOM 1530 N N . TRP A 1 197 ? 3.483 -10.622 -15.666 1.00 97.75 197 TRP A N 1
ATOM 1531 C CA . TRP A 1 197 ? 2.265 -10.560 -16.478 1.00 97.75 197 TRP A CA 1
ATOM 1532 C C . TRP A 1 197 ? 2.343 -9.530 -17.605 1.00 97.75 197 TRP A C 1
ATOM 1534 O O . TRP A 1 197 ? 1.723 -9.716 -18.652 1.00 97.75 197 TRP A O 1
ATOM 1544 N N . ALA A 1 198 ? 3.085 -8.439 -17.404 1.00 97.00 198 ALA A N 1
ATOM 1545 C CA . ALA A 1 198 ? 3.264 -7.410 -18.421 1.00 97.00 198 ALA A CA 1
ATOM 1546 C C . ALA A 1 198 ? 4.095 -7.882 -19.627 1.00 97.00 198 ALA A C 1
ATOM 1548 O O . ALA A 1 198 ? 3.941 -7.315 -20.720 1.00 97.00 198 ALA A O 1
ATOM 1549 N N . ASP A 1 199 ? 4.924 -8.917 -19.442 1.00 96.31 199 ASP A N 1
ATOM 1550 C CA . ASP A 1 199 ? 5.759 -9.523 -20.483 1.00 96.31 199 ASP A CA 1
ATOM 1551 C C . ASP A 1 199 ? 6.534 -8.449 -21.268 1.00 96.31 199 ASP A C 1
ATOM 1553 O O . ASP A 1 199 ? 6.285 -8.173 -22.448 1.00 96.31 199 ASP A O 1
ATOM 1557 N N . LEU A 1 200 ? 7.382 -7.730 -20.531 1.00 94.94 200 LEU A N 1
ATOM 1558 C CA . LEU A 1 200 ? 8.240 -6.658 -21.033 1.00 94.94 200 LEU A CA 1
ATOM 1559 C C . LEU A 1 200 ? 9.692 -7.131 -21.084 1.00 94.94 200 LEU A C 1
ATOM 1561 O O . LEU A 1 200 ? 10.106 -7.967 -20.273 1.00 94.94 200 LEU A O 1
ATOM 1565 N N . ALA A 1 201 ? 10.475 -6.519 -21.974 1.00 92.44 201 ALA A N 1
ATOM 1566 C CA . ALA A 1 201 ? 11.921 -6.711 -22.035 1.00 92.44 201 ALA A CA 1
ATOM 1567 C C . ALA A 1 201 ? 12.626 -6.414 -20.691 1.00 92.44 201 ALA A C 1
ATOM 1569 O O . ALA A 1 201 ? 12.025 -5.966 -19.704 1.00 92.44 201 ALA A O 1
ATOM 1570 N N . ASP A 1 202 ? 13.925 -6.692 -20.630 1.00 87.81 202 ASP A N 1
ATOM 1571 C CA . ASP A 1 202 ? 14.729 -6.394 -19.446 1.00 87.81 202 ASP A CA 1
ATOM 1572 C C . ASP A 1 202 ? 14.687 -4.903 -19.099 1.00 87.81 202 ASP A C 1
ATOM 1574 O O . ASP A 1 202 ? 14.660 -4.031 -19.967 1.00 87.81 202 ASP A O 1
ATOM 1578 N N . GLY A 1 203 ? 14.660 -4.614 -17.801 1.00 89.50 203 GLY A N 1
ATOM 1579 C CA . GLY A 1 203 ? 14.558 -3.255 -17.296 1.00 89.50 203 GLY A CA 1
ATOM 1580 C C . GLY A 1 203 ? 14.043 -3.199 -15.858 1.00 89.50 203 GLY A C 1
ATOM 1581 O O . GLY A 1 203 ? 13.752 -4.241 -15.261 1.00 89.50 203 GLY A O 1
ATOM 1582 N N . PRO A 1 204 ? 13.914 -1.984 -15.293 1.00 91.75 204 PRO A N 1
ATOM 1583 C CA . PRO A 1 204 ? 13.529 -1.791 -13.896 1.00 91.75 204 PRO A CA 1
ATOM 1584 C C . PRO A 1 204 ? 12.140 -2.345 -13.547 1.00 91.75 204 PRO A C 1
ATOM 1586 O O . PRO A 1 204 ? 12.003 -2.976 -12.502 1.00 91.75 204 PRO A O 1
ATOM 1589 N N . LYS A 1 205 ? 11.135 -2.118 -14.412 1.00 97.06 205 LYS A N 1
ATOM 1590 C CA . LYS A 1 205 ? 9.764 -2.662 -14.318 1.00 97.06 205 LYS A CA 1
ATOM 1591 C C . LYS A 1 205 ? 9.102 -2.504 -12.938 1.00 97.06 205 LYS A C 1
ATOM 1593 O O . LYS A 1 205 ? 8.395 -3.392 -12.472 1.00 97.06 205 LYS A O 1
ATOM 1598 N N . ARG A 1 206 ? 9.325 -1.365 -12.281 1.00 97.88 206 ARG A N 1
ATOM 1599 C CA . ARG A 1 206 ? 8.876 -1.116 -10.904 1.00 97.88 206 ARG A CA 1
ATOM 1600 C C . ARG A 1 206 ? 7.351 -1.023 -10.858 1.00 97.88 206 ARG A C 1
ATOM 1602 O O . ARG A 1 206 ? 6.765 -0.163 -11.512 1.00 97.88 206 ARG A O 1
ATOM 1609 N N . VAL A 1 207 ? 6.709 -1.901 -10.100 1.00 98.50 207 VAL A N 1
ATOM 1610 C CA . VAL A 1 207 ? 5.252 -1.960 -9.957 1.00 98.50 207 VAL A CA 1
ATOM 1611 C C . VAL A 1 207 ? 4.811 -0.916 -8.948 1.00 98.50 207 VAL A C 1
ATOM 1613 O O . VAL A 1 207 ? 5.278 -0.914 -7.811 1.00 98.50 207 VAL A O 1
ATOM 1616 N N . VAL A 1 208 ? 3.933 -0.006 -9.367 1.00 98.12 208 VAL A N 1
ATOM 1617 C CA . VAL A 1 208 ? 3.552 1.148 -8.549 1.00 98.12 208 VAL A CA 1
ATOM 1618 C C . VAL A 1 208 ? 2.092 1.547 -8.731 1.00 98.12 208 VAL A C 1
ATOM 1620 O O . VAL A 1 208 ? 1.539 1.458 -9.831 1.00 98.12 208 VAL A O 1
ATOM 1623 N N . HIS A 1 209 ? 1.521 2.064 -7.643 1.00 97.12 209 HIS A N 1
ATOM 1624 C CA . HIS A 1 209 ? 0.260 2.799 -7.578 1.00 97.12 209 HIS A CA 1
ATOM 1625 C C . HIS A 1 209 ? -0.960 2.005 -8.076 1.00 97.12 209 HIS A C 1
ATOM 1627 O O . HIS A 1 209 ? -1.513 2.328 -9.129 1.00 97.12 209 HIS A O 1
ATOM 1633 N N . PRO A 1 210 ? -1.400 0.987 -7.307 1.00 97.50 210 PRO A N 1
ATOM 1634 C CA . PRO A 1 210 ? -2.690 0.343 -7.520 1.00 97.50 210 PRO A CA 1
ATOM 1635 C C . PRO A 1 210 ? -3.838 1.358 -7.538 1.00 97.50 210 PRO A C 1
ATOM 1637 O O . PRO A 1 210 ? -3.989 2.136 -6.594 1.00 97.50 210 PRO A O 1
ATOM 1640 N N . GLU A 1 211 ? -4.693 1.311 -8.558 1.00 98.06 211 GLU A N 1
ATOM 1641 C CA . GLU A 1 211 ? -5.900 2.142 -8.643 1.00 98.06 211 GLU A CA 1
ATOM 1642 C C . GLU A 1 211 ? -7.089 1.331 -9.165 1.00 98.06 211 GLU A C 1
ATOM 1644 O O . GLU A 1 211 ? -7.025 0.699 -10.217 1.00 98.06 211 GLU A O 1
ATOM 1649 N N . TYR A 1 212 ? -8.202 1.357 -8.433 1.00 97.94 212 TYR A N 1
ATOM 1650 C CA . TYR A 1 212 ? -9.415 0.644 -8.831 1.00 97.94 212 TYR A CA 1
ATOM 1651 C C . TYR A 1 212 ? -10.187 1.382 -9.925 1.00 97.94 212 TYR A C 1
ATOM 1653 O O . TYR A 1 212 ? -10.200 2.615 -9.985 1.00 97.94 212 TYR A O 1
ATOM 1661 N N . ASN A 1 213 ? -10.926 0.624 -10.736 1.00 96.06 213 ASN A N 1
ATOM 1662 C CA . ASN A 1 213 ? -12.008 1.176 -11.544 1.00 96.06 213 ASN A CA 1
ATOM 1663 C C . ASN A 1 213 ? -13.201 1.625 -10.664 1.00 96.06 213 ASN A C 1
ATOM 1665 O O . ASN A 1 213 ? -13.243 1.377 -9.462 1.00 96.06 213 ASN A O 1
ATOM 1669 N N . GLU A 1 214 ? -14.200 2.275 -11.264 1.00 94.50 214 GLU A N 1
ATOM 1670 C CA . GLU A 1 214 ? -15.407 2.744 -10.552 1.00 94.50 214 GLU A CA 1
ATOM 1671 C C . GLU A 1 214 ? -16.225 1.592 -9.940 1.00 94.50 214 GLU A C 1
ATOM 1673 O O . GLU A 1 214 ? -16.834 1.719 -8.877 1.00 94.50 214 GLU A O 1
ATOM 1678 N N . ALA A 1 215 ? -16.263 0.444 -10.619 1.00 95.38 215 ALA A N 1
ATOM 1679 C CA . ALA A 1 215 ? -17.017 -0.708 -10.147 1.00 95.38 215 ALA A CA 1
ATOM 1680 C C . ALA A 1 215 ? -16.359 -1.389 -8.937 1.00 95.38 215 ALA A C 1
ATOM 1682 O O . ALA A 1 215 ? -17.063 -2.085 -8.202 1.00 95.38 215 ALA A O 1
ATOM 1683 N N . GLY A 1 216 ? -15.061 -1.166 -8.705 1.00 95.50 216 GLY A N 1
ATOM 1684 C CA . GLY A 1 216 ? -14.296 -1.789 -7.631 1.00 95.50 216 GLY A CA 1
ATOM 1685 C C . GLY A 1 216 ? -13.962 -3.259 -7.864 1.00 95.50 216 GLY A C 1
ATOM 1686 O O . GLY A 1 216 ? -13.577 -3.937 -6.918 1.00 95.50 216 GLY A O 1
ATOM 1687 N N . ASP A 1 217 ? -14.159 -3.762 -9.084 1.00 94.19 217 ASP A N 1
ATOM 1688 C CA . ASP A 1 217 ? -13.959 -5.167 -9.458 1.00 94.19 217 ASP A CA 1
ATOM 1689 C C . ASP A 1 217 ? -12.681 -5.396 -10.276 1.00 94.19 217 ASP A C 1
ATOM 1691 O O . ASP A 1 217 ? -12.348 -6.544 -10.579 1.00 94.19 217 ASP A O 1
ATOM 1695 N N . LYS A 1 218 ? -11.971 -4.313 -10.614 1.00 95.50 218 LYS A N 1
ATOM 1696 C CA . LYS A 1 218 ? -10.667 -4.335 -11.274 1.00 95.50 218 LYS A CA 1
ATOM 1697 C C . LYS A 1 218 ? -9.714 -3.327 -10.658 1.00 95.50 218 LYS A C 1
ATOM 1699 O O . LYS A 1 218 ? -10.148 -2.243 -10.258 1.00 95.50 218 LYS A O 1
ATOM 1704 N N . VAL A 1 219 ? -8.429 -3.657 -10.658 1.00 97.44 219 VAL A N 1
ATOM 1705 C CA . VAL A 1 219 ? -7.351 -2.786 -10.183 1.00 97.44 219 VAL A CA 1
ATOM 1706 C C . VAL A 1 219 ? -6.252 -2.689 -11.234 1.00 97.44 219 VAL A C 1
ATOM 1708 O O . VAL A 1 219 ? -5.888 -3.671 -11.873 1.00 97.44 219 VAL A O 1
ATOM 1711 N N . TRP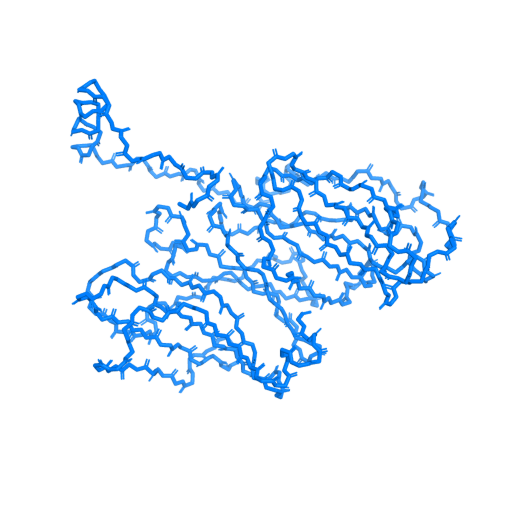 A 1 220 ? -5.749 -1.481 -11.449 1.00 98.19 220 TRP A N 1
ATOM 1712 C CA . TRP A 1 220 ? -4.684 -1.198 -12.401 1.00 98.19 220 TRP A CA 1
ATOM 1713 C C . TRP A 1 220 ? -3.363 -0.986 -11.681 1.00 98.19 220 TRP A C 1
ATOM 1715 O O . TRP A 1 220 ? -3.340 -0.394 -10.607 1.00 98.19 220 TRP A O 1
ATOM 1725 N N . PHE A 1 221 ? -2.271 -1.429 -12.299 1.00 98.44 221 PHE A N 1
ATOM 1726 C CA . PHE A 1 221 ? -0.907 -1.220 -11.816 1.00 98.44 221 PHE A CA 1
ATOM 1727 C C . PHE A 1 221 ? -0.045 -0.615 -12.916 1.00 98.44 221 PHE A C 1
ATOM 1729 O O . PHE A 1 221 ? -0.119 -1.040 -14.071 1.00 98.44 221 PHE A O 1
ATOM 1736 N N . SER A 1 222 ? 0.797 0.363 -12.579 1.00 98.44 222 SER A N 1
ATOM 1737 C CA . SER A 1 222 ? 1.849 0.834 -13.486 1.00 98.44 222 SER A CA 1
ATOM 1738 C C . SER A 1 222 ? 3.052 -0.094 -13.365 1.00 98.44 222 SER A C 1
ATOM 1740 O O . SER A 1 222 ? 3.572 -0.266 -12.268 1.00 98.44 222 SER A O 1
ATOM 1742 N N . VAL A 1 223 ? 3.535 -0.635 -14.483 1.00 98.44 223 VAL A N 1
ATOM 1743 C CA . VAL A 1 223 ? 4.853 -1.277 -14.577 1.00 98.44 223 VAL A CA 1
ATOM 1744 C C . VAL A 1 223 ? 5.805 -0.240 -15.158 1.00 98.44 223 VAL A C 1
ATOM 1746 O O . VAL A 1 223 ? 5.862 -0.025 -16.372 1.00 98.44 223 VAL A O 1
ATOM 1749 N N . TRP A 1 224 ? 6.471 0.471 -14.252 1.00 97.38 224 TRP A N 1
ATOM 1750 C CA . TRP A 1 224 ? 7.239 1.678 -14.521 1.00 97.38 224 TRP A CA 1
ATOM 1751 C C . TRP A 1 224 ? 8.704 1.355 -14.840 1.00 97.38 224 TRP A C 1
ATOM 1753 O O . TRP A 1 224 ? 9.476 0.929 -13.975 1.00 97.38 224 TRP A O 1
ATOM 1763 N N . SER A 1 225 ? 9.097 1.611 -16.086 1.00 94.44 225 SER A N 1
ATOM 1764 C CA . SER A 1 225 ? 10.494 1.601 -16.532 1.00 94.44 225 SER A CA 1
ATOM 1765 C C . SER A 1 225 ? 10.957 3.014 -16.905 1.00 94.44 225 SER A C 1
ATOM 1767 O O . SER A 1 225 ? 10.193 3.978 -16.793 1.00 94.44 225 SER A O 1
ATOM 1769 N N . GLY A 1 226 ? 12.222 3.162 -17.304 1.00 88.06 226 GLY A N 1
ATOM 1770 C CA . GLY A 1 226 ? 12.746 4.435 -17.790 1.00 88.06 226 GLY A CA 1
ATOM 1771 C C . GLY A 1 226 ? 12.155 4.836 -19.146 1.00 88.06 226 GLY A C 1
ATOM 1772 O O . GLY A 1 226 ? 11.286 4.174 -19.710 1.00 88.06 226 GLY A O 1
ATOM 1773 N N . LYS A 1 227 ? 12.583 5.999 -19.644 1.00 88.50 227 LYS A N 1
ATOM 1774 C CA . LYS A 1 227 ? 12.010 6.625 -20.845 1.00 88.50 227 LYS A CA 1
ATOM 1775 C C . LYS A 1 227 ? 12.295 5.836 -22.127 1.00 88.50 227 LYS A C 1
ATOM 1777 O O . LYS A 1 227 ? 11.493 5.898 -23.055 1.00 88.50 227 LYS A O 1
ATOM 1782 N N . GLU A 1 228 ? 13.434 5.155 -22.172 1.00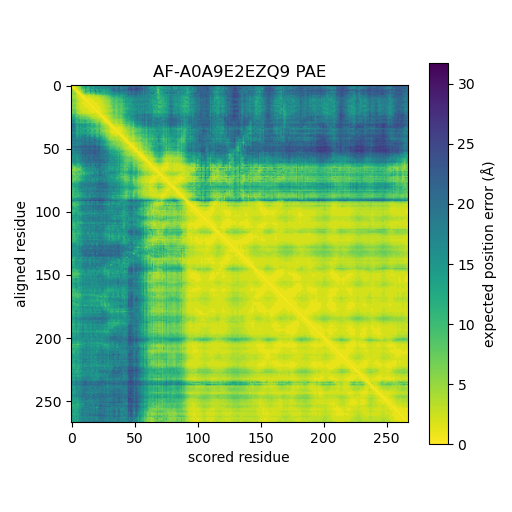 89.75 228 GLU A N 1
ATOM 1783 C CA . GLU A 1 228 ? 13.906 4.433 -23.357 1.00 89.75 228 GLU A CA 1
ATOM 1784 C C . GLU A 1 228 ? 13.541 2.937 -23.301 1.00 89.75 228 GLU A C 1
ATOM 1786 O O . GLU A 1 228 ? 13.663 2.235 -24.302 1.00 89.75 228 GLU A O 1
ATOM 1791 N N . GLU A 1 229 ? 13.066 2.447 -22.152 1.00 93.00 229 GLU A N 1
ATOM 1792 C CA . GLU A 1 229 ? 12.615 1.072 -21.942 1.00 93.00 229 GLU A CA 1
ATOM 1793 C C . GLU A 1 229 ? 11.091 0.918 -22.073 1.00 93.00 229 GLU A C 1
ATOM 1795 O O . GLU A 1 229 ? 10.307 1.849 -21.869 1.00 93.00 229 GLU A O 1
ATOM 1800 N N . GLU A 1 230 ? 10.640 -0.305 -22.364 1.00 94.25 230 GLU A N 1
ATOM 1801 C CA . GLU A 1 230 ? 9.211 -0.601 -22.413 1.00 94.25 230 GLU A CA 1
ATOM 1802 C C . GLU A 1 230 ? 8.568 -0.535 -21.020 1.00 94.25 230 GLU A C 1
ATOM 1804 O O . GLU A 1 230 ? 9.131 -0.962 -20.007 1.00 94.25 230 GLU A O 1
ATOM 1809 N N . SER A 1 231 ? 7.347 -0.006 -20.984 1.00 96.88 231 SER A N 1
ATOM 1810 C CA . SER A 1 231 ? 6.495 0.064 -19.798 1.00 96.88 231 SER A CA 1
ATOM 1811 C C . SER A 1 231 ? 5.091 -0.444 -20.128 1.00 96.88 231 SER A C 1
ATOM 1813 O O . SER A 1 231 ? 4.698 -0.529 -21.297 1.00 96.88 231 SER A O 1
ATOM 1815 N N . ALA A 1 232 ? 4.309 -0.753 -19.096 1.00 97.38 232 ALA A N 1
ATOM 1816 C CA . ALA A 1 232 ? 2.934 -1.211 -19.260 1.00 97.38 232 ALA A CA 1
ATOM 1817 C C . ALA A 1 232 ? 2.018 -0.704 -18.146 1.00 97.38 232 ALA A C 1
ATOM 1819 O O . ALA A 1 232 ? 2.468 -0.283 -17.082 1.00 97.38 232 ALA A O 1
ATOM 1820 N N . ILE A 1 233 ? 0.716 -0.802 -18.396 1.00 96.81 233 ILE A N 1
ATOM 1821 C CA . ILE A 1 233 ? -0.312 -0.814 -17.358 1.00 96.81 233 ILE A CA 1
ATOM 1822 C C . ILE A 1 233 ? -0.947 -2.201 -17.369 1.00 96.81 233 ILE A C 1
ATOM 1824 O O . ILE A 1 233 ? -1.344 -2.692 -18.429 1.00 96.81 233 ILE A O 1
ATOM 1828 N N . VAL A 1 234 ? -1.033 -2.826 -16.202 1.00 96.00 234 VAL A N 1
ATOM 1829 C CA . VAL A 1 234 ? -1.658 -4.139 -16.018 1.00 96.00 234 VAL A CA 1
ATOM 1830 C C . VAL A 1 234 ? -3.026 -3.938 -15.386 1.00 96.00 234 VAL A C 1
ATOM 1832 O O . VAL A 1 234 ? -3.119 -3.309 -14.338 1.00 96.00 234 VAL A O 1
ATOM 1835 N N . ASP A 1 235 ? -4.066 -4.453 -16.035 1.00 92.69 235 ASP A N 1
ATOM 1836 C CA . ASP A 1 235 ? -5.439 -4.522 -15.531 1.00 92.69 235 ASP A CA 1
ATOM 1837 C C . ASP A 1 235 ? -5.653 -5.899 -14.898 1.00 92.69 235 ASP A C 1
ATOM 1839 O O . ASP A 1 235 ? -5.633 -6.916 -15.601 1.00 92.69 235 ASP A O 1
ATOM 1843 N N . ASP A 1 236 ? -5.806 -5.928 -13.579 1.00 91.81 236 ASP A N 1
ATOM 1844 C CA . ASP A 1 236 ? -6.084 -7.118 -12.786 1.00 91.81 236 ASP A CA 1
ATOM 1845 C C . ASP A 1 236 ? -7.579 -7.243 -12.502 1.00 91.81 236 ASP A C 1
ATOM 1847 O O . ASP A 1 236 ? -8.244 -6.287 -12.090 1.00 91.81 236 ASP A O 1
ATOM 1851 N N . LYS A 1 237 ? -8.079 -8.469 -12.645 1.00 88.56 237 LYS A N 1
ATOM 1852 C CA . LYS A 1 237 ? -9.383 -8.875 -12.143 1.00 88.56 237 LYS A CA 1
ATOM 1853 C C . LYS A 1 237 ? -9.218 -10.154 -11.343 1.00 88.56 237 LYS A C 1
ATOM 1855 O O . LYS A 1 237 ? -8.871 -11.197 -11.892 1.00 88.56 237 LYS A O 1
ATOM 1860 N N . THR A 1 238 ? -9.560 -10.107 -10.058 1.00 84.12 238 THR A N 1
ATOM 1861 C CA . THR A 1 238 ? -9.498 -11.262 -9.143 1.00 84.12 238 THR A CA 1
ATOM 1862 C C . THR A 1 238 ? -8.090 -11.853 -8.974 1.00 84.12 238 THR A C 1
ATOM 1864 O O . THR A 1 238 ? -7.944 -13.076 -8.976 1.00 84.12 238 THR A O 1
ATOM 1867 N N . ARG A 1 239 ? -7.061 -11.003 -8.813 1.00 92.25 239 ARG A N 1
ATOM 1868 C CA . ARG A 1 239 ? -5.655 -11.427 -8.639 1.00 92.25 239 ARG A CA 1
ATOM 1869 C C . ARG A 1 239 ? -5.107 -12.186 -9.860 1.00 92.25 239 ARG A C 1
ATOM 1871 O O . ARG A 1 239 ? -4.285 -13.092 -9.733 1.00 92.25 239 ARG A O 1
ATOM 1878 N N . LYS A 1 240 ? -5.621 -11.862 -11.048 1.00 93.25 240 LYS A N 1
ATOM 1879 C CA . LYS A 1 240 ? -5.216 -12.413 -12.345 1.00 93.25 240 LYS A CA 1
ATOM 1880 C C . LYS A 1 240 ? -5.210 -11.309 -13.404 1.00 93.25 240 LYS A C 1
ATOM 1882 O O . LYS A 1 240 ? -6.121 -10.475 -13.415 1.00 93.25 240 LYS A O 1
ATOM 1887 N N . PRO A 1 241 ? -4.265 -11.343 -14.359 1.00 93.94 241 PRO A N 1
ATOM 1888 C CA . PRO A 1 241 ? -4.218 -10.354 -15.422 1.00 93.94 241 PRO A CA 1
ATOM 1889 C C . PRO A 1 241 ? -5.403 -10.546 -16.372 1.00 93.94 241 PRO A C 1
ATOM 1891 O O . PRO A 1 241 ? -5.630 -11.635 -16.902 1.00 93.94 241 PRO A O 1
ATOM 1894 N N . GLU A 1 242 ? -6.146 -9.474 -16.620 1.00 94.12 242 GLU A N 1
ATOM 1895 C CA . GLU A 1 242 ? -7.199 -9.431 -17.636 1.00 94.12 242 GLU A CA 1
ATOM 1896 C C . GLU A 1 242 ? -6.699 -8.760 -18.916 1.00 94.12 242 GLU A C 1
ATOM 1898 O O . GLU A 1 242 ? -6.996 -9.216 -20.024 1.00 94.12 242 GLU A O 1
ATOM 1903 N N . LYS A 1 243 ? -5.932 -7.672 -18.782 1.00 95.62 243 LYS A N 1
ATOM 1904 C CA . LYS A 1 243 ? -5.421 -6.922 -19.929 1.00 95.62 243 LYS A CA 1
ATOM 1905 C C . LYS A 1 243 ? -4.083 -6.264 -19.631 1.00 95.62 243 LYS A C 1
ATOM 1907 O O . LYS A 1 243 ? -3.886 -5.674 -18.578 1.00 95.62 243 LYS A O 1
ATOM 1912 N N . ILE A 1 244 ? -3.200 -6.285 -20.626 1.00 97.69 244 ILE A N 1
ATOM 1913 C CA . ILE A 1 244 ? -1.930 -5.557 -20.610 1.00 97.69 244 ILE A CA 1
ATOM 1914 C C . ILE A 1 244 ? -2.009 -4.415 -21.621 1.00 97.69 244 ILE A C 1
ATOM 1916 O O . ILE A 1 244 ? -2.288 -4.628 -22.804 1.00 97.69 244 ILE A O 1
ATOM 1920 N N . ILE A 1 245 ? -1.781 -3.188 -21.162 1.00 96.56 245 ILE A N 1
ATOM 1921 C CA . ILE A 1 245 ? -1.758 -1.984 -21.991 1.00 96.56 245 ILE A CA 1
ATOM 1922 C C . ILE A 1 245 ? -0.297 -1.568 -22.161 1.00 96.56 245 ILE A C 1
ATOM 1924 O O . ILE A 1 245 ? 0.304 -1.005 -21.250 1.00 96.56 245 ILE A O 1
ATOM 1928 N N . LYS A 1 246 ? 0.265 -1.837 -23.340 1.00 95.00 246 LYS A N 1
ATOM 1929 C CA . LYS A 1 246 ? 1.633 -1.465 -23.729 1.00 95.00 246 LYS A CA 1
ATOM 1930 C C . LYS A 1 246 ? 1.667 -0.865 -25.134 1.00 95.00 246 LYS A C 1
ATOM 1932 O O . LYS A 1 246 ? 0.700 -0.980 -25.889 1.00 95.00 246 LYS A O 1
ATOM 1937 N N . GLY A 1 247 ? 2.759 -0.187 -25.475 1.00 92.12 247 GLY A N 1
ATOM 1938 C CA . GLY A 1 247 ? 2.977 0.419 -26.790 1.00 92.12 247 GLY A CA 1
ATOM 1939 C C . GLY A 1 247 ? 3.687 1.773 -26.710 1.00 92.12 247 GLY A C 1
ATOM 1940 O O . GLY A 1 247 ? 3.873 2.306 -25.619 1.00 92.12 247 GLY A O 1
ATOM 1941 N N . PRO A 1 248 ? 4.015 2.397 -27.856 1.00 91.88 248 PRO A N 1
ATOM 1942 C CA . PRO A 1 248 ? 4.914 3.558 -27.925 1.00 91.88 248 PRO A CA 1
ATOM 1943 C C . PRO A 1 248 ? 4.384 4.827 -27.236 1.00 91.88 248 PRO A C 1
ATOM 1945 O O . PRO A 1 248 ? 5.107 5.807 -27.102 1.00 91.88 248 PRO A O 1
ATOM 1948 N N . LYS A 1 249 ? 3.109 4.840 -26.828 1.00 93.06 249 LYS A N 1
ATOM 1949 C CA . LYS A 1 249 ? 2.491 5.949 -26.083 1.00 93.06 249 LYS A CA 1
ATOM 1950 C C . LYS A 1 249 ? 2.492 5.736 -24.567 1.00 93.06 249 LYS A C 1
ATOM 1952 O O . LYS A 1 249 ? 2.202 6.676 -23.836 1.00 93.06 249 LYS A O 1
ATOM 1957 N N . VAL A 1 250 ? 2.782 4.524 -24.099 1.00 93.12 250 VAL A N 1
ATOM 1958 C CA . VAL A 1 250 ? 2.837 4.176 -22.674 1.00 93.12 250 VAL A CA 1
ATOM 1959 C C . VAL A 1 250 ? 4.276 4.372 -22.201 1.00 93.12 250 VAL A C 1
ATOM 1961 O O . VAL A 1 250 ? 5.012 3.417 -21.988 1.00 93.12 250 VAL A O 1
ATOM 1964 N N . VAL A 1 251 ? 4.698 5.633 -22.103 1.00 93.75 251 VAL A N 1
ATOM 1965 C CA . VAL A 1 251 ? 6.055 6.000 -21.677 1.00 93.75 251 VAL A CA 1
ATOM 1966 C C . VAL A 1 251 ? 6.014 6.394 -20.207 1.00 93.75 251 VAL A C 1
ATOM 1968 O O . VAL A 1 251 ? 5.280 7.312 -19.837 1.00 93.75 251 VAL A O 1
ATOM 1971 N N . THR A 1 252 ? 6.800 5.717 -19.367 1.00 93.69 252 THR A N 1
ATOM 1972 C CA . THR A 1 252 ? 6.941 6.016 -17.928 1.00 93.69 252 THR A CA 1
ATOM 1973 C C . THR A 1 252 ? 5.598 6.184 -17.172 1.00 93.69 252 THR A C 1
ATOM 1975 O O . THR A 1 252 ? 5.408 7.195 -16.488 1.00 93.69 252 THR A O 1
ATOM 1978 N N . PRO A 1 253 ? 4.625 5.255 -17.301 1.00 95.19 253 PRO A N 1
ATOM 1979 C CA . PRO A 1 253 ? 3.364 5.343 -16.568 1.00 95.19 253 PRO A CA 1
ATOM 1980 C C . PRO A 1 253 ? 3.631 5.255 -15.059 1.00 95.19 253 PRO A C 1
ATOM 1982 O O . PRO A 1 253 ? 4.409 4.418 -14.609 1.00 95.19 253 PRO A O 1
ATOM 1985 N N . THR A 1 254 ? 3.004 6.134 -14.277 1.00 93.88 254 THR A N 1
ATOM 1986 C CA . THR A 1 254 ? 3.155 6.180 -12.812 1.00 93.88 254 THR A CA 1
ATOM 1987 C C . THR A 1 254 ? 1.800 6.421 -12.146 1.00 93.88 254 THR A C 1
ATOM 1989 O O . THR A 1 254 ? 1.112 5.470 -11.784 1.00 93.88 254 THR A O 1
ATOM 1992 N N . GLY A 1 255 ? 1.389 7.686 -12.029 1.00 90.44 255 GLY A N 1
ATOM 1993 C CA . GLY A 1 255 ? 0.113 8.115 -11.462 1.00 90.44 255 GLY A CA 1
ATOM 1994 C C . GLY A 1 255 ? -1.090 7.642 -12.281 1.00 90.44 255 GLY A C 1
ATOM 1995 O O . GLY A 1 255 ? -1.149 7.894 -13.481 1.00 90.44 255 GLY A O 1
ATOM 1996 N N . GLN A 1 256 ? -2.064 7.006 -11.630 1.00 94.12 256 GLN A N 1
ATOM 1997 C CA . GLN A 1 256 ? -3.312 6.540 -12.224 1.00 94.12 256 GLN A CA 1
ATOM 1998 C C . GLN A 1 256 ? -4.453 6.994 -11.324 1.00 94.12 256 GLN A C 1
ATOM 2000 O O . GLN A 1 256 ? -4.384 6.834 -10.109 1.00 94.12 256 GLN A O 1
ATOM 2005 N N . PHE A 1 257 ? -5.477 7.604 -11.911 1.00 95.00 257 PHE A N 1
ATOM 2006 C CA . PHE A 1 257 ? -6.571 8.195 -11.151 1.00 95.00 257 PHE A CA 1
ATOM 2007 C C . PHE A 1 257 ? -7.877 7.869 -11.853 1.00 95.00 257 PHE A C 1
ATOM 2009 O O . PHE A 1 257 ? -8.152 8.377 -12.945 1.00 95.00 257 PHE A O 1
ATOM 2016 N N . ASN A 1 258 ? -8.689 7.007 -11.245 1.00 96.31 258 ASN A N 1
ATOM 2017 C CA . ASN A 1 258 ? -10.041 6.808 -11.730 1.00 96.31 258 ASN A CA 1
ATOM 2018 C C . ASN A 1 258 ? -10.860 8.058 -11.392 1.00 96.31 258 ASN A C 1
ATOM 2020 O O . ASN A 1 258 ? -10.874 8.511 -10.248 1.00 96.31 258 ASN A O 1
ATOM 2024 N N . MET A 1 259 ? -11.549 8.611 -12.391 1.00 89.88 259 MET A N 1
ATOM 2025 C CA . MET A 1 259 ? -12.307 9.854 -12.239 1.00 89.88 259 MET A CA 1
ATOM 2026 C C . MET A 1 259 ? -13.319 9.782 -11.093 1.00 89.88 259 MET A 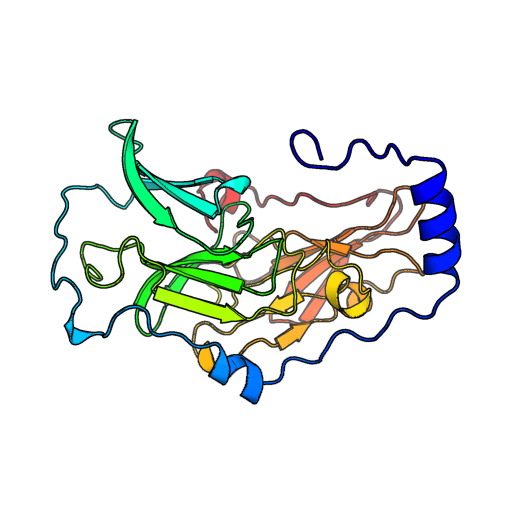C 1
ATOM 2028 O O . MET A 1 259 ? -13.341 10.670 -10.248 1.00 89.88 259 MET A O 1
ATOM 2032 N N . TYR A 1 260 ? -14.136 8.728 -11.037 1.00 89.56 260 TYR A N 1
ATOM 2033 C CA . TYR A 1 260 ? -15.174 8.591 -10.017 1.00 89.56 260 TYR A CA 1
ATOM 2034 C C . TYR A 1 260 ? -14.567 8.432 -8.620 1.00 89.56 260 TYR A C 1
ATOM 2036 O O . TYR A 1 260 ? -14.943 9.163 -7.703 1.00 89.56 260 TYR A O 1
ATOM 2044 N N . ASN A 1 261 ? -13.587 7.539 -8.472 1.00 91.00 261 ASN A N 1
ATOM 2045 C CA . ASN A 1 261 ? -12.940 7.285 -7.184 1.00 91.00 261 ASN A CA 1
ATOM 2046 C C . ASN A 1 261 ? -12.183 8.515 -6.672 1.00 91.00 261 ASN A C 1
ATOM 2048 O O . ASN A 1 261 ? -12.150 8.767 -5.473 1.00 91.00 261 ASN A O 1
ATOM 2052 N N . THR A 1 262 ? -11.604 9.305 -7.575 1.00 86.75 262 THR A N 1
ATOM 2053 C CA . THR A 1 262 ? -10.892 10.540 -7.225 1.00 86.75 262 THR A CA 1
ATOM 2054 C C . THR A 1 262 ? -11.857 11.660 -6.850 1.00 86.75 262 THR A C 1
ATOM 2056 O O . THR A 1 262 ? -11.643 12.326 -5.849 1.00 86.75 262 THR A O 1
ATOM 2059 N N . MET A 1 263 ? -12.939 11.864 -7.609 1.00 85.56 263 MET A N 1
ATOM 2060 C CA . MET A 1 263 ? -13.923 12.915 -7.309 1.00 85.56 263 MET A CA 1
ATOM 2061 C C . MET A 1 263 ? -14.685 12.674 -6.002 1.00 85.56 263 MET A C 1
ATOM 2063 O O . MET A 1 263 ? -15.160 13.631 -5.399 1.00 85.56 263 MET A O 1
ATOM 2067 N N . ASN A 1 264 ? -14.832 11.412 -5.596 1.00 88.81 264 ASN A N 1
ATOM 2068 C CA . ASN A 1 264 ? -15.593 11.017 -4.411 1.00 88.81 264 ASN A CA 1
ATOM 2069 C C . ASN A 1 264 ? -14.707 10.534 -3.255 1.00 88.81 264 ASN A C 1
ATOM 2071 O O . ASN A 1 264 ? -15.238 9.985 -2.294 1.00 88.81 264 ASN A O 1
ATOM 2075 N N . ASP A 1 265 ? -13.382 10.690 -3.358 1.00 89.44 265 ASP A N 1
ATOM 2076 C CA . ASP A 1 265 ? -12.433 10.278 -2.320 1.00 89.44 265 ASP A CA 1
ATOM 2077 C C . ASP A 1 265 ? -12.621 8.816 -1.856 1.00 89.44 265 ASP A C 1
ATOM 2079 O O . ASP A 1 265 ? -12.592 8.502 -0.669 1.00 89.44 265 ASP A O 1
ATOM 2083 N N . LEU A 1 266 ? -12.785 7.896 -2.814 1.00 89.81 266 LEU A N 1
ATOM 2084 C CA . LEU A 1 266 ? -12.893 6.455 -2.564 1.00 89.81 266 LEU A CA 1
ATOM 2085 C C . LEU A 1 266 ? -11.510 5.787 -2.654 1.00 89.81 266 LEU A C 1
ATOM 2087 O O . LEU A 1 266 ? -10.872 5.797 -3.718 1.00 89.81 266 LEU A O 1
ATOM 2091 N N . TYR A 1 267 ? -11.031 5.236 -1.534 1.00 90.69 267 TYR A N 1
ATOM 2092 C CA . TYR A 1 267 ? -9.722 4.578 -1.410 1.00 90.69 267 TYR A CA 1
ATOM 2093 C C . TYR A 1 267 ? -9.615 3.654 -0.192 1.00 90.69 267 TYR A C 1
ATOM 2095 O O . TYR A 1 267 ? -10.210 3.961 0.870 1.00 90.69 267 TYR A O 1
#

Secondary structure (DSSP, 8-state):
-TTTS--S---HHHHHHHHHHHTSPPPPPPP--HHHHHHH---SS-SSSS-SS--S---GGGEEEEEETTTTEEEEEETTTTEEEEEEE-SSSB--TT-EEEEETTTEEEEEEEBSSSSEEEEEE--TTT-TTTBTSEEEEEE-SSS----EE--TT-S--EE--TT-SSHHHHT-EEEE-GGGGGG-EEEE-HHHHHT--SS--EEEEEEE-TTSS-EEEEEE--SSS--EEEEESSSSEEEEEESTT--S------HHHHHTT--

Nearest PDB structures (foldseek):
  1n90-assembly1_B  TM=7.151E-01  e=3.702E-30  Pseudomonas aeruginosa
  1hzv-assembly1_A-2  TM=7.294E-01  e=6.875E-27  Pseudomonas aeruginosa
  1hzu-assembly1_A-2  TM=7.109E-01  e=3.590E-27  Pseudomonas aeruginosa
  1e2r-assembly1_B  TM=7.108E-01  e=1.002E-24  Paracoccus denitrificans
  1aom-assembly1_A  TM=7.123E-01  e=7.430E-24  Paracoccus pantotrophus